Protein AF-A0A8X6XSR5-F1 (afdb_monomer)

pLDDT: mean 73.09, std 20.02, range [30.7, 96.06]

Structure (mmCIF, N/CA/C/O backbone):
data_AF-A0A8X6XSR5-F1
#
_entry.id   AF-A0A8X6XSR5-F1
#
loop_
_atom_site.group_PDB
_atom_site.id
_atom_site.type_symbol
_atom_site.label_atom_id
_atom_site.label_alt_id
_atom_site.label_comp_id
_atom_site.label_asym_id
_atom_site.label_entity_id
_atom_site.label_seq_id
_atom_site.pdbx_PDB_ins_code
_atom_site.Cartn_x
_atom_site.Cartn_y
_atom_site.Cartn_z
_atom_site.occupancy
_atom_site.B_iso_or_equiv
_atom_site.auth_seq_id
_atom_site.auth_comp_id
_atom_site.auth_asym_id
_atom_site.auth_atom_id
_atom_site.pdbx_PDB_model_num
ATOM 1 N N . MET A 1 1 ? 6.286 13.153 -4.318 1.00 68.38 1 MET A N 1
ATOM 2 C CA . MET A 1 1 ? 6.063 12.297 -3.124 1.00 68.38 1 MET A CA 1
ATOM 3 C C . MET A 1 1 ? 4.728 11.541 -3.122 1.00 68.38 1 MET A C 1
ATOM 5 O O . MET A 1 1 ? 4.782 10.321 -3.131 1.00 68.38 1 MET A O 1
ATOM 9 N N . ARG A 1 2 ? 3.544 12.186 -3.173 1.00 76.94 2 ARG A N 1
ATOM 10 C CA . ARG A 1 2 ? 2.237 11.472 -3.105 1.00 76.94 2 ARG A CA 1
ATOM 11 C C . ARG A 1 2 ? 2.068 10.341 -4.133 1.00 76.94 2 ARG A C 1
ATOM 13 O O . ARG A 1 2 ? 1.637 9.256 -3.768 1.00 76.94 2 ARG A O 1
ATOM 20 N N . LYS A 1 3 ? 2.474 10.571 -5.388 1.00 83.38 3 LYS A N 1
ATOM 21 C CA . LYS A 1 3 ? 2.459 9.544 -6.446 1.00 83.38 3 LYS A CA 1
ATOM 22 C C . LYS A 1 3 ? 3.333 8.334 -6.095 1.00 83.38 3 LYS A C 1
ATOM 24 O O . LYS A 1 3 ? 2.860 7.216 -6.194 1.00 83.38 3 LYS A O 1
ATOM 29 N N . MET A 1 4 ? 4.563 8.555 -5.623 1.00 83.69 4 MET A N 1
ATOM 30 C CA . MET A 1 4 ? 5.476 7.471 -5.224 1.00 83.69 4 MET A CA 1
ATOM 31 C C . MET A 1 4 ? 4.941 6.658 -4.047 1.00 83.69 4 MET A C 1
ATOM 33 O O . MET A 1 4 ? 5.046 5.434 -4.058 1.00 83.69 4 MET A O 1
ATOM 37 N N . ALA A 1 5 ? 4.347 7.326 -3.055 1.00 83.69 5 ALA A N 1
ATOM 38 C CA . ALA A 1 5 ? 3.707 6.651 -1.931 1.00 83.69 5 ALA A CA 1
ATOM 39 C C . ALA A 1 5 ? 2.542 5.771 -2.409 1.00 83.69 5 ALA A C 1
ATOM 41 O O . ALA A 1 5 ? 2.477 4.597 -2.059 1.00 83.69 5 ALA A O 1
ATOM 42 N N . PHE A 1 6 ? 1.678 6.302 -3.282 1.00 87.06 6 PHE A N 1
ATOM 43 C CA . PHE A 1 6 ? 0.597 5.527 -3.892 1.00 87.06 6 PHE A CA 1
ATOM 44 C C . PHE A 1 6 ? 1.126 4.318 -4.675 1.00 87.06 6 PHE A C 1
ATOM 46 O O . PHE A 1 6 ? 0.686 3.199 -4.428 1.00 87.06 6 PHE A O 1
ATOM 53 N N . SER A 1 7 ? 2.095 4.527 -5.573 1.00 90.56 7 SER A N 1
ATOM 54 C CA . SER A 1 7 ? 2.694 3.462 -6.386 1.00 90.56 7 SER A CA 1
ATOM 55 C C . SER A 1 7 ? 3.320 2.365 -5.520 1.00 90.56 7 SER A C 1
ATOM 57 O O . SER A 1 7 ? 3.088 1.187 -5.766 1.00 90.56 7 SER A O 1
ATOM 59 N N . THR A 1 8 ? 4.048 2.743 -4.464 1.00 90.06 8 THR A N 1
ATOM 60 C CA . THR A 1 8 ? 4.675 1.800 -3.523 1.00 90.06 8 THR A CA 1
ATOM 61 C C . THR A 1 8 ? 3.632 0.998 -2.746 1.00 90.06 8 THR A C 1
ATOM 63 O O . THR A 1 8 ? 3.770 -0.216 -2.609 1.00 90.06 8 THR A O 1
ATOM 66 N N . ASN A 1 9 ? 2.570 1.654 -2.270 1.00 90.75 9 ASN A N 1
ATOM 67 C CA . ASN A 1 9 ? 1.487 0.989 -1.547 1.00 90.75 9 ASN A CA 1
ATOM 68 C C . ASN A 1 9 ? 0.728 0.019 -2.454 1.00 90.75 9 ASN A C 1
ATOM 70 O O . ASN A 1 9 ? 0.439 -1.103 -2.049 1.00 90.75 9 ASN A O 1
ATOM 74 N N . GLN A 1 10 ? 0.427 0.433 -3.687 1.00 92.62 10 GLN A N 1
ATOM 75 C CA . GLN A 1 10 ? -0.303 -0.407 -4.627 1.00 92.62 10 GLN A CA 1
ATOM 76 C C . GLN A 1 10 ? 0.535 -1.615 -5.063 1.00 92.62 10 GLN A C 1
ATOM 78 O O . GLN A 1 10 ? 0.038 -2.736 -5.015 1.00 92.62 10 GLN A O 1
ATOM 83 N N . PHE A 1 11 ? 1.819 -1.406 -5.375 1.00 94.50 11 PHE A N 1
ATOM 84 C CA . PHE A 1 11 ? 2.769 -2.493 -5.620 1.00 94.50 11 PHE A CA 1
ATOM 85 C C . PHE A 1 11 ? 2.835 -3.467 -4.437 1.00 94.50 11 PHE A C 1
ATOM 87 O O . PHE A 1 11 ? 2.780 -4.676 -4.637 1.00 94.50 11 PHE A O 1
ATOM 94 N N . GLY A 1 12 ? 2.910 -2.957 -3.204 1.00 92.44 12 GLY A N 1
ATOM 95 C CA . GLY A 1 12 ? 2.942 -3.790 -2.004 1.00 92.44 12 GLY A CA 1
ATOM 96 C C . GLY A 1 12 ? 1.704 -4.669 -1.845 1.00 92.44 12 GLY A C 1
ATOM 97 O O . GLY A 1 12 ? 1.829 -5.854 -1.560 1.00 92.44 12 GLY A O 1
ATOM 98 N N . ILE A 1 13 ? 0.517 -4.113 -2.079 1.00 91.19 13 ILE A N 1
ATOM 99 C CA . ILE A 1 13 ? -0.744 -4.864 -2.015 1.00 91.19 13 ILE A CA 1
ATOM 100 C C . ILE A 1 13 ? -0.796 -5.953 -3.090 1.00 91.19 13 ILE A C 1
ATOM 102 O O . ILE A 1 13 ? -1.205 -7.078 -2.808 1.00 91.19 13 ILE A O 1
ATOM 106 N N . ASP A 1 14 ? -0.376 -5.643 -4.314 1.00 94.00 14 ASP A N 1
ATOM 107 C CA . ASP A 1 14 ? -0.387 -6.628 -5.396 1.00 94.00 14 ASP A CA 1
ATOM 108 C C . ASP A 1 14 ? 0.669 -7.717 -5.180 1.00 94.00 14 ASP A C 1
ATOM 110 O O . ASP A 1 14 ? 0.396 -8.888 -5.439 1.00 94.00 14 ASP A O 1
ATOM 114 N N . LEU A 1 15 ? 1.831 -7.364 -4.620 1.00 92.62 15 LEU A N 1
ATOM 115 C CA . LEU A 1 15 ? 2.842 -8.328 -4.195 1.00 92.62 15 LEU A CA 1
ATOM 116 C C . LEU A 1 15 ? 2.296 -9.251 -3.103 1.00 92.62 15 LEU A C 1
ATOM 118 O O . LEU A 1 15 ? 2.438 -10.462 -3.223 1.00 92.62 15 LEU A O 1
ATOM 122 N N . TYR A 1 16 ? 1.630 -8.704 -2.082 1.00 89.56 16 TYR A N 1
ATOM 123 C CA . TYR A 1 16 ? 1.004 -9.504 -1.028 1.00 89.56 16 TYR A CA 1
ATOM 124 C C . TYR A 1 16 ? 0.041 -10.550 -1.602 1.00 89.56 16 TYR A C 1
ATOM 126 O O . TYR A 1 16 ? 0.122 -11.725 -1.260 1.00 89.56 16 TYR A O 1
ATOM 134 N N . ARG A 1 17 ? -0.817 -10.145 -2.544 1.00 89.88 17 ARG A N 1
ATOM 135 C CA . ARG A 1 17 ? -1.735 -11.068 -3.228 1.00 89.88 17 ARG A CA 1
ATOM 136 C C . ARG A 1 17 ? -1.006 -12.114 -4.056 1.00 89.88 17 ARG A C 1
ATOM 138 O O . ARG A 1 17 ? -1.415 -13.268 -4.071 1.00 89.88 17 ARG A O 1
ATOM 145 N N . ALA A 1 18 ? 0.058 -11.714 -4.749 1.00 91.75 18 ALA A N 1
ATOM 146 C CA . ALA A 1 18 ? 0.843 -12.616 -5.582 1.00 91.75 18 ALA A CA 1
ATOM 147 C C . ALA A 1 18 ? 1.586 -13.681 -4.761 1.00 91.75 18 ALA A C 1
ATOM 149 O O . ALA A 1 18 ? 1.830 -14.768 -5.279 1.00 91.75 18 ALA A O 1
ATOM 150 N N . LEU A 1 19 ? 1.917 -13.396 -3.495 1.00 87.19 19 LEU A N 1
ATOM 151 C CA . LEU A 1 19 ? 2.491 -14.393 -2.589 1.00 87.19 19 LEU A CA 1
ATOM 152 C C . LEU A 1 19 ? 1.503 -15.529 -2.281 1.00 87.19 19 LEU A C 1
ATOM 154 O O . LEU A 1 19 ? 1.949 -16.650 -2.057 1.00 87.19 19 LEU A O 1
ATOM 158 N N . ASN A 1 20 ? 0.189 -15.260 -2.315 1.00 82.00 20 ASN A N 1
ATOM 159 C CA . ASN A 1 20 ? -0.881 -16.245 -2.114 1.00 82.00 20 ASN A CA 1
ATOM 160 C C . ASN A 1 20 ? -0.684 -17.113 -0.852 1.00 82.00 20 ASN A C 1
ATOM 162 O O . ASN A 1 20 ? -0.855 -18.332 -0.880 1.00 82.00 20 ASN A O 1
ATOM 166 N N . ILE A 1 21 ? -0.269 -16.477 0.246 1.00 75.62 21 ILE A N 1
ATOM 167 C CA . ILE A 1 21 ? -0.028 -17.125 1.539 1.00 75.62 21 ILE A CA 1
ATOM 168 C C . ILE A 1 21 ? -1.323 -17.038 2.350 1.00 75.62 21 ILE A C 1
ATOM 170 O O . ILE A 1 21 ? -1.777 -15.936 2.638 1.00 75.62 21 ILE A O 1
ATOM 174 N N . THR A 1 22 ? -1.919 -18.180 2.702 1.00 67.69 22 THR A N 1
ATOM 175 C CA . THR A 1 22 ? -3.244 -18.238 3.352 1.00 67.69 22 THR A CA 1
ATOM 176 C C . THR A 1 22 ? -3.195 -18.494 4.856 1.00 67.69 22 THR A C 1
ATOM 178 O O . THR A 1 22 ? -4.106 -18.080 5.565 1.00 67.69 22 THR A O 1
ATOM 181 N N . ASP A 1 23 ? -2.140 -19.143 5.357 1.00 69.31 23 ASP A N 1
ATOM 182 C CA . ASP A 1 23 ? -2.131 -19.697 6.723 1.00 69.31 23 ASP A CA 1
ATOM 183 C C . ASP A 1 23 ? -0.921 -19.292 7.576 1.00 69.31 23 ASP A C 1
ATOM 185 O O . ASP A 1 23 ? -0.838 -19.672 8.746 1.00 69.31 23 ASP A O 1
ATOM 189 N N . ASP A 1 24 ? -0.024 -18.468 7.030 1.00 75.56 24 ASP A N 1
ATOM 190 C CA . ASP A 1 24 ? 1.189 -18.007 7.705 1.00 75.56 24 ASP A CA 1
ATOM 191 C C . ASP A 1 24 ? 1.244 -16.485 7.847 1.00 75.56 24 ASP A C 1
ATOM 193 O O . ASP A 1 24 ? 0.648 -15.724 7.084 1.00 75.56 24 ASP A O 1
ATOM 197 N N . ASN A 1 25 ? 2.005 -16.030 8.843 1.00 77.00 25 ASN A N 1
ATOM 198 C CA . ASN A 1 25 ? 2.268 -14.609 9.023 1.00 77.00 25 ASN A CA 1
ATOM 199 C C . ASN A 1 25 ? 3.195 -14.110 7.910 1.00 77.00 25 ASN A C 1
ATOM 201 O O . ASN A 1 25 ? 4.264 -14.676 7.678 1.00 77.00 25 ASN A O 1
ATOM 205 N N . VAL A 1 26 ? 2.823 -12.998 7.279 1.00 80.25 26 VAL A N 1
ATOM 206 C CA . VAL A 1 26 ? 3.604 -12.380 6.205 1.00 80.25 26 VAL A CA 1
ATOM 207 C C . VAL A 1 26 ? 4.029 -10.979 6.617 1.00 80.25 26 VAL A C 1
ATOM 209 O O . VAL A 1 26 ? 3.209 -10.158 7.019 1.00 80.25 26 VAL A O 1
ATOM 212 N N . ALA A 1 27 ? 5.319 -10.686 6.470 1.00 82.25 27 ALA A N 1
ATOM 213 C CA . ALA A 1 27 ? 5.871 -9.352 6.650 1.00 82.25 27 ALA A CA 1
ATOM 214 C C . ALA A 1 27 ? 6.898 -9.069 5.551 1.00 82.25 27 ALA A C 1
ATOM 216 O O . ALA A 1 27 ? 7.780 -9.880 5.281 1.00 82.25 27 ALA A O 1
ATOM 217 N N . PHE A 1 28 ? 6.787 -7.910 4.911 1.00 82.81 28 PHE A N 1
ATOM 218 C CA . PHE A 1 28 ? 7.738 -7.447 3.905 1.00 82.81 28 PHE A CA 1
ATOM 219 C C . PHE A 1 28 ? 7.710 -5.920 3.824 1.00 82.81 28 PHE A C 1
ATOM 221 O O . PHE A 1 28 ? 6.792 -5.270 4.321 1.00 82.81 28 PHE A O 1
ATOM 228 N N . CYS A 1 29 ? 8.724 -5.340 3.182 1.00 85.06 29 CYS A N 1
ATOM 229 C CA . CYS A 1 29 ? 8.825 -3.901 2.964 1.00 85.06 29 CYS A CA 1
ATOM 230 C C . CYS A 1 29 ? 8.658 -3.586 1.466 1.00 85.06 29 CYS A C 1
ATOM 232 O O . CYS A 1 29 ? 9.637 -3.685 0.716 1.00 85.06 29 CYS A O 1
ATOM 234 N N . PRO A 1 30 ? 7.452 -3.182 1.007 1.00 89.69 30 PRO A N 1
ATOM 235 C CA . PRO A 1 30 ? 7.206 -2.835 -0.394 1.00 89.69 30 PRO A CA 1
ATOM 236 C C . PRO A 1 30 ? 8.172 -1.778 -0.928 1.00 89.69 30 PRO A C 1
ATOM 238 O O . PRO A 1 30 ? 8.586 -1.838 -2.081 1.00 89.69 30 PRO A O 1
ATOM 241 N N . PHE A 1 31 ? 8.556 -0.822 -0.079 1.00 84.81 31 PHE A N 1
ATOM 242 C CA . PHE A 1 31 ? 9.478 0.248 -0.436 1.00 84.81 31 PHE A CA 1
ATOM 243 C C . PHE A 1 31 ? 10.881 -0.273 -0.769 1.00 84.81 31 PHE A C 1
ATOM 245 O O . PHE A 1 31 ? 11.418 0.088 -1.814 1.00 84.81 31 PHE A O 1
ATOM 252 N N . CYS A 1 32 ? 11.455 -1.142 0.072 1.00 84.56 32 CYS A N 1
ATOM 253 C CA . CYS A 1 32 ? 12.783 -1.723 -0.161 1.00 84.56 32 CYS A CA 1
ATOM 254 C C . CYS A 1 32 ? 12.802 -2.622 -1.402 1.00 84.56 32 CYS A C 1
ATOM 256 O O . CYS A 1 32 ? 13.735 -2.570 -2.200 1.00 84.56 32 CYS A O 1
ATOM 258 N N . ILE A 1 33 ? 11.758 -3.432 -1.590 1.00 90.56 33 ILE A N 1
ATOM 259 C CA . ILE A 1 33 ? 11.648 -4.286 -2.777 1.00 90.56 33 ILE A CA 1
ATOM 260 C C . ILE A 1 33 ? 11.485 -3.408 -4.024 1.00 90.56 33 ILE A C 1
ATOM 262 O O . ILE A 1 33 ? 12.228 -3.563 -4.992 1.00 90.56 33 ILE A O 1
ATOM 266 N N . GLY A 1 34 ? 10.580 -2.429 -3.984 1.00 90.94 34 GLY A N 1
ATOM 267 C CA . GLY A 1 34 ? 10.339 -1.515 -5.095 1.00 90.94 34 GLY A CA 1
ATOM 268 C C . GLY A 1 34 ? 11.572 -0.697 -5.480 1.00 90.94 34 GLY A C 1
ATOM 269 O O . GLY A 1 34 ? 11.851 -0.554 -6.667 1.00 90.94 34 GLY A O 1
ATOM 270 N N . SER A 1 35 ? 12.352 -0.211 -4.508 1.00 86.44 35 SER A N 1
ATOM 271 C CA . SER A 1 35 ? 13.590 0.529 -4.785 1.00 86.44 35 SER A CA 1
ATOM 272 C C . SER A 1 35 ? 14.659 -0.357 -5.426 1.00 86.44 35 SER A C 1
ATOM 274 O O . SER A 1 35 ? 15.309 0.072 -6.379 1.00 86.44 35 SER A O 1
ATOM 276 N N . SER A 1 36 ? 14.794 -1.613 -4.985 1.00 90.00 36 SER A N 1
ATOM 277 C CA . SER A 1 36 ? 15.706 -2.573 -5.619 1.00 90.00 36 SER A CA 1
ATOM 278 C C . SER A 1 36 ? 15.336 -2.845 -7.081 1.00 90.00 36 SER A C 1
ATOM 280 O O . SER A 1 36 ? 16.192 -2.777 -7.962 1.00 90.00 36 SER A O 1
ATOM 282 N N . LEU A 1 37 ? 14.046 -3.037 -7.372 1.00 92.75 37 LEU A N 1
ATOM 283 C CA . LEU A 1 37 ? 13.549 -3.238 -8.734 1.00 92.75 37 LEU A CA 1
ATOM 284 C C . LEU A 1 37 ? 13.654 -1.968 -9.587 1.00 92.75 37 LEU A C 1
ATOM 286 O O . LEU A 1 37 ? 13.896 -2.054 -10.788 1.00 92.75 37 LEU A O 1
ATOM 290 N N . ALA A 1 38 ? 13.525 -0.786 -8.983 1.00 89.38 38 ALA A N 1
ATOM 291 C CA . ALA A 1 38 ? 13.753 0.478 -9.671 1.00 89.38 38 ALA A CA 1
ATOM 292 C C . ALA A 1 38 ? 15.224 0.658 -10.079 1.00 89.38 38 ALA A C 1
ATOM 294 O O . ALA A 1 38 ? 15.488 1.199 -11.151 1.00 89.38 38 ALA A O 1
ATOM 295 N N . MET A 1 39 ? 16.180 0.163 -9.284 1.00 88.44 39 MET A N 1
ATOM 296 C CA . MET A 1 39 ? 17.591 0.123 -9.691 1.00 88.44 39 MET A CA 1
ATOM 297 C C . MET A 1 39 ? 17.814 -0.832 -10.868 1.00 88.44 39 MET A C 1
ATOM 299 O O . MET A 1 39 ? 18.532 -0.485 -11.800 1.00 88.44 39 MET A O 1
ATOM 303 N N . VAL A 1 40 ? 17.150 -1.994 -10.877 1.00 91.88 40 VAL A N 1
ATOM 304 C CA . VAL A 1 40 ? 17.183 -2.917 -12.028 1.00 91.88 40 VAL A CA 1
ATOM 305 C C . VAL A 1 40 ? 16.581 -2.261 -13.274 1.00 91.88 40 VAL A C 1
ATOM 307 O O . VAL A 1 40 ? 17.142 -2.381 -14.359 1.00 91.88 40 VAL A O 1
ATOM 310 N N . LEU A 1 41 ? 15.483 -1.512 -13.124 1.00 91.06 41 LEU A N 1
ATOM 311 C CA . LEU A 1 41 ? 14.840 -0.783 -14.220 1.00 91.06 41 LEU A CA 1
ATOM 312 C C . LEU A 1 41 ? 15.792 0.209 -14.911 1.00 91.06 41 LEU A C 1
ATOM 314 O O . LEU A 1 41 ? 15.675 0.389 -16.118 1.00 91.06 41 LEU A O 1
ATOM 318 N N . LEU A 1 42 ? 16.739 0.823 -14.190 1.00 86.88 42 LEU A N 1
ATOM 319 C CA . LEU A 1 42 ? 17.718 1.743 -14.790 1.00 86.88 42 LEU A CA 1
ATOM 320 C C . LEU A 1 42 ? 18.653 1.057 -15.795 1.00 86.88 42 LEU A C 1
ATOM 322 O O . LEU A 1 42 ? 19.138 1.719 -16.707 1.00 86.88 42 LEU A O 1
ATOM 326 N N . GLY A 1 43 ? 18.905 -0.243 -15.625 1.00 90.00 43 GLY A N 1
ATOM 327 C CA . GLY A 1 43 ? 19.709 -1.054 -16.543 1.00 90.00 43 GLY A CA 1
ATOM 328 C C . GLY A 1 43 ? 18.885 -1.946 -17.474 1.00 90.00 43 GLY A C 1
ATOM 329 O O . GLY A 1 43 ? 19.460 -2.720 -18.233 1.00 90.00 43 GLY A O 1
ATOM 330 N N . ALA A 1 44 ? 17.554 -1.890 -17.396 1.00 92.75 44 ALA A N 1
ATOM 331 C CA . ALA A 1 44 ? 16.669 -2.710 -18.211 1.00 92.75 44 ALA A CA 1
ATOM 332 C C . ALA A 1 44 ? 16.262 -1.978 -19.495 1.00 92.75 44 ALA A C 1
ATOM 334 O O . ALA A 1 44 ? 16.056 -0.766 -19.502 1.00 92.75 44 ALA A O 1
ATOM 335 N N . GLU A 1 45 ? 16.031 -2.738 -20.565 1.00 92.38 45 GLU A N 1
ATOM 336 C CA . GLU A 1 45 ? 15.542 -2.219 -21.845 1.00 92.38 45 GLU A CA 1
ATOM 337 C C . GLU A 1 45 ? 14.351 -3.036 -22.367 1.00 92.38 45 GLU A C 1
ATOM 339 O O . GLU A 1 45 ? 14.027 -4.115 -21.855 1.00 92.38 45 GLU A O 1
ATOM 344 N N . GLY A 1 46 ? 13.666 -2.496 -23.380 1.00 94.19 46 GLY A N 1
ATOM 345 C CA . GLY A 1 46 ? 12.568 -3.163 -24.081 1.00 94.19 46 GLY A CA 1
ATOM 346 C C . GLY A 1 46 ? 11.467 -3.686 -23.152 1.00 94.19 46 GLY A C 1
ATOM 347 O O . GLY A 1 46 ? 11.005 -2.991 -22.243 1.00 94.19 46 GLY A O 1
ATOM 348 N N . ASN A 1 47 ? 11.057 -4.938 -23.374 1.00 96.06 47 ASN A N 1
ATOM 349 C CA . ASN A 1 47 ? 9.964 -5.581 -22.638 1.00 96.06 47 ASN A CA 1
ATOM 350 C C . ASN A 1 47 ? 10.231 -5.676 -21.129 1.00 96.06 47 ASN A C 1
ATOM 352 O O . ASN A 1 47 ? 9.304 -5.524 -20.336 1.00 96.06 47 ASN A O 1
ATOM 356 N N . THR A 1 48 ? 11.487 -5.880 -20.721 1.00 95.31 48 THR A N 1
ATOM 357 C CA . THR A 1 48 ? 11.862 -5.972 -19.303 1.00 95.31 48 THR A CA 1
ATOM 358 C C . THR A 1 48 ? 11.635 -4.639 -18.597 1.00 95.31 48 THR A C 1
ATOM 360 O O . THR A 1 48 ? 11.010 -4.596 -17.536 1.00 95.31 48 THR A O 1
ATOM 363 N N . ALA A 1 49 ? 12.071 -3.534 -19.211 1.00 93.38 49 ALA A N 1
ATOM 364 C CA . ALA A 1 49 ? 11.838 -2.197 -18.670 1.00 93.38 49 ALA A CA 1
ATOM 365 C C . ALA A 1 49 ? 10.340 -1.872 -18.579 1.00 93.38 49 ALA A C 1
ATOM 367 O O . ALA A 1 49 ? 9.880 -1.311 -17.582 1.00 93.38 49 ALA A O 1
ATOM 368 N N . MET A 1 50 ? 9.563 -2.255 -19.598 1.00 92.81 50 MET A N 1
ATOM 369 C CA . MET A 1 50 ? 8.111 -2.059 -19.614 1.00 92.81 50 MET A CA 1
ATOM 370 C C . MET A 1 50 ? 7.414 -2.838 -18.493 1.00 92.81 50 MET A C 1
ATOM 372 O O . MET A 1 50 ? 6.609 -2.255 -17.763 1.00 92.81 50 MET A O 1
ATOM 376 N N . ALA A 1 51 ? 7.760 -4.116 -18.309 1.00 94.62 51 ALA A N 1
ATOM 377 C CA . ALA A 1 51 ? 7.186 -4.968 -17.270 1.00 94.62 51 ALA A CA 1
ATOM 378 C C . ALA A 1 51 ? 7.491 -4.441 -15.859 1.00 94.62 51 ALA A C 1
ATOM 380 O O . ALA A 1 51 ? 6.579 -4.304 -15.044 1.00 94.62 51 ALA A O 1
ATOM 381 N N . LEU A 1 52 ? 8.746 -4.064 -15.585 1.00 94.69 52 LEU A N 1
ATOM 382 C CA . LEU A 1 52 ? 9.142 -3.486 -14.295 1.00 94.69 52 LEU A CA 1
ATOM 383 C C . LEU A 1 52 ? 8.414 -2.168 -14.018 1.00 94.69 52 LEU A C 1
ATOM 385 O O . LEU A 1 52 ? 7.879 -1.953 -12.932 1.00 94.69 52 LEU A O 1
ATOM 389 N N . ARG A 1 53 ? 8.338 -1.289 -15.019 1.00 93.19 53 ARG A N 1
ATOM 390 C CA . ARG A 1 53 ? 7.641 -0.005 -14.904 1.00 93.19 53 ARG A CA 1
ATOM 391 C C . ARG A 1 53 ? 6.142 -0.181 -14.644 1.00 93.19 53 ARG A C 1
ATOM 393 O O . ARG A 1 53 ? 5.558 0.641 -13.935 1.00 93.19 53 ARG A O 1
ATOM 400 N N . GLN A 1 54 ? 5.532 -1.221 -15.212 1.00 93.81 54 GLN A N 1
ATOM 401 C CA . GLN A 1 54 ? 4.148 -1.611 -14.953 1.00 93.81 54 GLN A CA 1
ATOM 402 C C . GLN A 1 54 ? 3.941 -2.161 -13.553 1.00 93.81 54 GLN A C 1
ATOM 404 O O . GLN A 1 54 ? 3.095 -1.634 -12.838 1.00 93.81 54 GLN A O 1
ATOM 409 N N . ALA A 1 55 ? 4.736 -3.144 -13.141 1.00 94.94 55 ALA A N 1
ATOM 410 C CA . ALA A 1 55 ? 4.620 -3.735 -11.814 1.00 94.94 55 ALA A CA 1
ATOM 411 C C . ALA A 1 55 ? 4.782 -2.689 -10.695 1.00 94.94 55 ALA A C 1
ATOM 413 O O . ALA A 1 55 ? 4.060 -2.718 -9.704 1.00 94.94 55 ALA A O 1
ATOM 414 N N . LEU A 1 56 ? 5.688 -1.724 -10.874 1.00 94.25 56 LEU A N 1
ATOM 415 C CA . LEU A 1 56 ? 5.975 -0.685 -9.881 1.00 94.25 56 LEU A CA 1
ATOM 416 C C . LEU A 1 56 ? 5.037 0.532 -9.946 1.00 94.25 56 LEU A C 1
ATOM 418 O O . LEU A 1 56 ? 5.262 1.505 -9.227 1.00 94.25 56 LEU A O 1
ATOM 422 N N . TYR A 1 57 ? 4.014 0.534 -10.811 1.00 94.19 57 TYR A N 1
ATOM 423 C CA . TYR A 1 57 ? 3.103 1.675 -10.991 1.00 94.19 57 TYR A CA 1
ATOM 424 C C . TYR A 1 57 ? 3.830 3.003 -11.285 1.00 94.19 57 TYR A C 1
ATOM 426 O O . TYR A 1 57 ? 3.415 4.078 -10.844 1.00 94.19 57 TYR A O 1
ATOM 434 N N . LEU A 1 58 ? 4.926 2.958 -12.049 1.00 91.50 58 LEU A N 1
ATOM 435 C CA . LEU A 1 58 ? 5.751 4.133 -12.363 1.00 91.50 58 LEU A CA 1
ATOM 436 C C . LEU A 1 58 ? 5.326 4.819 -13.670 1.00 91.50 58 LEU A C 1
ATOM 438 O O . LEU A 1 58 ? 6.104 5.537 -14.297 1.00 91.50 58 LEU A O 1
ATOM 442 N N . TRP A 1 59 ? 4.100 4.589 -14.138 1.00 84.75 59 TRP A N 1
ATOM 443 C CA . TRP A 1 59 ? 3.604 5.136 -15.402 1.00 84.75 59 TRP A CA 1
ATOM 444 C C . TRP A 1 59 ? 3.531 6.666 -15.350 1.00 84.75 59 TRP A C 1
ATOM 446 O O . TRP A 1 59 ? 3.128 7.257 -14.345 1.00 84.75 59 TRP A O 1
ATOM 456 N N . GLY A 1 60 ? 3.966 7.332 -16.422 1.00 82.88 60 GLY A N 1
ATOM 457 C CA . GLY A 1 60 ? 4.010 8.797 -16.491 1.00 82.88 60 GLY A CA 1
ATOM 458 C C . GLY A 1 60 ? 5.055 9.459 -15.581 1.00 82.88 60 GLY A C 1
ATOM 459 O O . GLY A 1 60 ? 4.845 10.588 -15.159 1.00 82.88 60 GLY A O 1
ATOM 460 N N . LEU A 1 61 ? 6.117 8.746 -15.193 1.00 84.69 61 LEU A N 1
ATOM 461 C CA . LEU A 1 61 ? 7.372 9.337 -14.697 1.00 84.69 61 LEU A CA 1
ATOM 462 C C . LEU A 1 61 ? 8.441 9.183 -15.775 1.00 84.69 61 LEU A C 1
ATOM 464 O O . LEU A 1 61 ? 8.574 8.090 -16.328 1.00 84.69 61 LEU A O 1
ATOM 468 N N . HIS A 1 62 ? 9.230 10.203 -16.082 1.00 83.31 62 HIS A N 1
ATOM 469 C CA . HIS A 1 62 ? 10.340 10.023 -17.015 1.00 83.31 62 HIS A CA 1
ATOM 470 C C . HIS A 1 62 ? 11.379 9.049 -16.412 1.00 83.31 62 HIS A C 1
ATOM 472 O O . HIS A 1 62 ? 11.555 9.043 -15.194 1.00 83.31 62 HIS A O 1
ATOM 478 N N . PRO A 1 63 ? 12.074 8.187 -17.186 1.00 77.56 63 PRO A N 1
ATOM 479 C CA . PRO A 1 63 ? 13.087 7.273 -16.631 1.00 77.56 63 PRO A CA 1
ATOM 480 C C . PRO A 1 63 ? 14.146 7.980 -15.768 1.00 77.56 63 PRO A C 1
ATOM 482 O O . PRO A 1 63 ? 14.554 7.472 -14.726 1.00 77.56 63 PRO A O 1
ATOM 485 N N . GLN A 1 64 ? 14.519 9.200 -16.159 1.00 77.94 64 GLN A N 1
ATOM 486 C CA . GLN A 1 64 ? 15.455 10.049 -15.416 1.00 77.94 64 GLN A CA 1
ATOM 487 C C . GLN A 1 64 ? 14.848 10.650 -14.134 1.00 77.94 64 GLN A C 1
ATOM 489 O O . GLN A 1 64 ? 15.571 11.135 -13.282 1.00 77.94 64 GLN A O 1
ATOM 494 N N . GLU A 1 65 ? 13.531 10.623 -13.961 1.00 84.94 65 GLU A N 1
ATOM 495 C CA . GLU A 1 65 ? 12.873 11.124 -12.749 1.00 84.94 65 GLU A CA 1
ATOM 496 C C . GLU A 1 65 ? 12.649 10.018 -11.720 1.00 84.94 65 GLU A C 1
ATOM 498 O O . GLU A 1 65 ? 12.498 10.308 -10.538 1.00 84.94 65 GLU A O 1
ATOM 503 N N . VAL A 1 66 ? 12.629 8.747 -12.141 1.00 84.31 66 VAL A N 1
ATOM 504 C CA . VAL A 1 66 ? 12.353 7.614 -11.242 1.00 84.31 66 VAL A CA 1
ATOM 505 C C . VAL A 1 66 ? 13.371 7.563 -10.104 1.00 84.31 66 VAL A C 1
ATOM 507 O O . VAL A 1 66 ? 12.987 7.478 -8.940 1.00 84.31 66 VAL A O 1
ATOM 510 N N . HIS A 1 67 ? 14.662 7.651 -10.423 1.00 79.94 67 HIS A N 1
ATOM 511 C CA . HIS A 1 67 ? 15.717 7.582 -9.413 1.00 79.94 67 HIS A CA 1
ATOM 512 C C . HIS A 1 67 ? 15.721 8.810 -8.493 1.00 79.94 67 HIS A C 1
ATOM 514 O O . HIS A 1 67 ? 15.905 8.651 -7.289 1.00 79.94 67 HIS A O 1
ATOM 520 N N . LEU A 1 68 ? 15.439 10.007 -9.024 1.00 85.88 68 LEU A N 1
ATOM 521 C CA . LEU A 1 68 ? 15.271 11.225 -8.223 1.00 85.88 68 LEU A CA 1
ATOM 522 C C . LEU A 1 68 ? 14.083 11.095 -7.264 1.00 85.88 68 LEU A C 1
ATOM 524 O O . LEU A 1 68 ? 14.200 11.390 -6.082 1.00 85.88 68 LEU A O 1
ATOM 528 N N . ALA A 1 69 ? 12.959 10.557 -7.738 1.00 85.00 69 ALA A N 1
ATOM 529 C CA . ALA A 1 69 ? 11.771 10.365 -6.919 1.00 85.00 69 ALA A CA 1
ATOM 530 C C . ALA A 1 69 ? 11.992 9.350 -5.780 1.00 85.00 69 ALA A C 1
ATOM 532 O O . ALA A 1 69 ? 11.459 9.536 -4.683 1.00 85.00 69 ALA A O 1
ATOM 533 N N . TYR A 1 70 ? 12.775 8.290 -6.020 1.00 81.81 70 TYR A N 1
ATOM 534 C CA . TYR A 1 70 ? 13.213 7.377 -4.959 1.00 81.81 70 TYR A CA 1
ATOM 535 C C . TYR A 1 70 ? 14.211 8.040 -4.011 1.00 81.81 70 TYR A C 1
ATOM 537 O O . TYR A 1 70 ? 14.082 7.858 -2.804 1.00 81.81 70 TYR A O 1
ATOM 545 N N . HIS A 1 71 ? 15.161 8.826 -4.522 1.00 82.44 71 HIS A N 1
ATOM 546 C CA . HIS A 1 71 ? 16.106 9.575 -3.696 1.00 82.44 71 HIS A CA 1
ATOM 547 C C . HIS A 1 71 ? 15.382 10.524 -2.734 1.00 82.44 71 HIS A C 1
ATOM 549 O O . HIS A 1 71 ? 15.615 10.454 -1.530 1.00 82.44 71 HIS A O 1
ATOM 555 N N . ASP A 1 72 ? 14.439 11.323 -3.237 1.00 83.62 72 ASP A N 1
ATOM 556 C CA . ASP A 1 72 ? 13.626 12.233 -2.426 1.00 83.62 72 ASP A CA 1
AT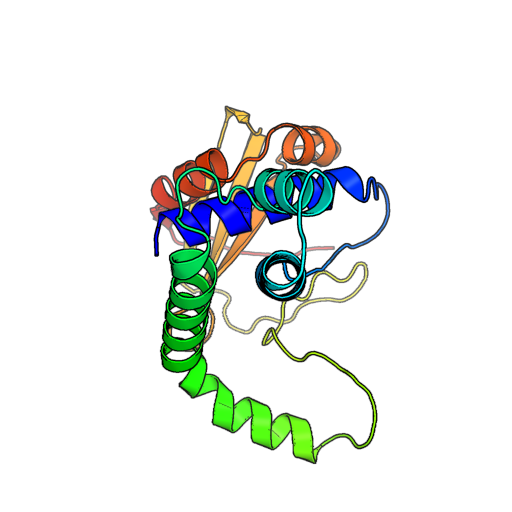OM 557 C C . ASP A 1 72 ? 12.846 11.482 -1.342 1.00 83.62 72 ASP A C 1
ATOM 559 O O . ASP A 1 72 ? 12.761 11.933 -0.200 1.00 83.62 72 ASP A O 1
ATOM 563 N N . LEU A 1 73 ? 12.284 10.316 -1.681 1.00 78.62 73 LEU A N 1
ATOM 564 C CA . LEU A 1 73 ? 11.547 9.491 -0.727 1.00 78.62 73 LEU A CA 1
ATOM 565 C C . LEU A 1 73 ? 12.472 8.892 0.344 1.00 78.62 73 LEU A C 1
ATOM 567 O O . LEU A 1 73 ? 12.125 8.936 1.521 1.00 78.62 73 LEU A O 1
ATOM 571 N N . ILE A 1 74 ? 13.650 8.384 -0.035 1.00 76.94 74 ILE A N 1
ATOM 572 C CA . ILE A 1 74 ? 14.669 7.882 0.903 1.00 76.94 74 ILE A CA 1
ATOM 573 C C . ILE A 1 74 ? 15.124 9.005 1.834 1.00 76.94 74 ILE A C 1
ATOM 575 O O . ILE A 1 74 ? 15.162 8.803 3.043 1.00 76.94 74 ILE A O 1
ATOM 579 N N . ALA A 1 75 ? 15.442 10.182 1.295 1.00 77.75 75 ALA A N 1
ATOM 580 C CA . ALA A 1 75 ? 15.887 11.325 2.082 1.00 77.75 75 ALA A CA 1
ATOM 581 C C . ALA A 1 75 ? 14.796 11.786 3.056 1.00 77.75 75 ALA A C 1
ATOM 583 O O . ALA A 1 75 ? 15.068 12.007 4.235 1.00 77.75 75 ALA A O 1
ATOM 584 N N . HIS A 1 76 ? 13.547 11.868 2.592 1.00 74.62 76 HIS A N 1
ATOM 585 C CA . HIS A 1 76 ? 12.417 12.241 3.435 1.00 74.62 76 HIS A CA 1
ATOM 586 C C . HIS A 1 76 ? 12.165 11.222 4.551 1.00 74.62 76 HIS A C 1
ATOM 588 O O . HIS A 1 76 ? 11.922 11.612 5.691 1.00 74.62 76 HIS A O 1
ATOM 594 N N . LEU A 1 77 ? 12.244 9.922 4.255 1.00 71.25 77 LEU A N 1
ATOM 595 C CA . LEU A 1 77 ? 12.137 8.882 5.276 1.00 71.25 77 LEU A CA 1
ATOM 596 C C . LEU A 1 77 ? 13.322 8.946 6.242 1.00 71.25 77 LEU A C 1
ATOM 598 O O . LEU A 1 77 ? 13.100 8.990 7.441 1.00 71.25 77 LEU A O 1
ATOM 602 N N . GLY A 1 78 ? 14.557 9.037 5.750 1.00 67.00 78 GLY A N 1
ATOM 603 C CA . GLY A 1 78 ? 15.763 9.122 6.575 1.00 67.00 78 GLY A CA 1
ATOM 604 C C . GLY A 1 78 ? 15.718 10.287 7.562 1.00 67.00 78 GLY A C 1
ATOM 605 O O . GLY A 1 78 ? 15.880 10.077 8.757 1.00 67.00 78 GLY A O 1
ATOM 606 N N . LEU A 1 79 ? 15.390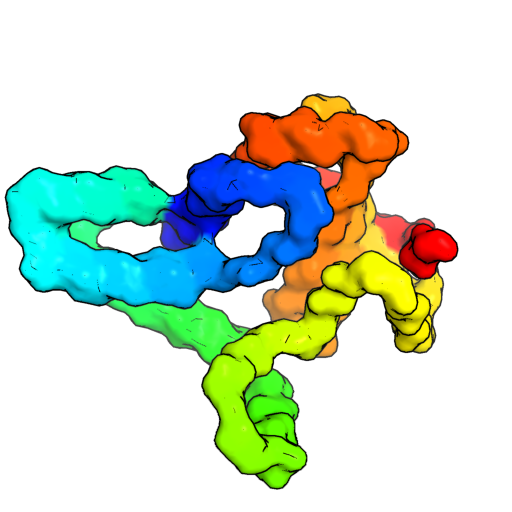 11.498 7.100 1.00 62.81 79 LEU A N 1
ATOM 607 C CA . LEU A 1 79 ? 15.274 12.676 7.968 1.00 62.81 79 LEU A CA 1
ATOM 608 C C . LEU A 1 79 ? 14.214 12.501 9.062 1.00 62.81 79 LEU A C 1
ATOM 610 O O . LEU A 1 79 ? 14.451 12.883 10.203 1.00 62.81 79 LEU A O 1
ATOM 614 N N . ASN A 1 80 ? 13.074 11.888 8.744 1.00 62.06 80 ASN A N 1
ATOM 615 C CA . ASN A 1 80 ? 11.990 11.680 9.708 1.00 62.06 80 ASN A CA 1
ATOM 616 C C . ASN A 1 80 ? 12.172 10.422 10.575 1.00 62.06 80 ASN A C 1
ATOM 618 O O . ASN A 1 80 ? 11.508 10.271 11.597 1.00 62.06 80 ASN A O 1
ATOM 622 N N . LEU A 1 81 ? 13.072 9.522 10.188 1.00 61.22 81 LEU A N 1
ATOM 623 C CA . LEU A 1 81 ? 13.433 8.329 10.945 1.00 61.22 81 LEU A CA 1
ATOM 624 C C . LEU A 1 81 ? 14.705 8.536 11.779 1.00 61.22 81 LEU A C 1
ATOM 626 O O . LEU A 1 81 ? 14.965 7.715 12.643 1.00 61.22 81 LEU A O 1
ATOM 630 N N . THR A 1 82 ? 15.458 9.631 11.608 1.00 51.59 82 THR A N 1
ATOM 631 C CA . THR A 1 82 ? 16.713 9.911 12.344 1.00 51.59 82 THR A CA 1
ATOM 632 C C . THR A 1 82 ? 16.655 9.860 13.881 1.00 51.59 82 THR A C 1
ATOM 634 O O . THR A 1 82 ? 17.676 9.509 14.470 1.00 51.59 82 THR A O 1
ATOM 637 N N . PRO A 1 83 ? 15.526 10.081 14.595 1.00 51.03 83 PRO A N 1
ATOM 638 C CA . PRO A 1 83 ? 15.473 9.769 16.029 1.00 51.03 83 PRO A CA 1
ATOM 639 C C . PRO A 1 83 ? 15.701 8.276 16.341 1.00 51.03 83 PRO A C 1
ATOM 641 O O . PRO A 1 83 ? 15.983 7.924 17.484 1.00 51.03 83 PRO A O 1
ATOM 644 N N . LEU A 1 84 ? 15.574 7.396 15.342 1.00 48.09 84 LEU A N 1
ATOM 645 C CA . LEU A 1 84 ? 15.856 5.967 15.436 1.00 48.09 84 LEU A CA 1
ATOM 646 C C . LEU A 1 84 ? 17.353 5.658 15.283 1.00 48.09 84 LEU A C 1
ATOM 648 O O . LEU A 1 84 ? 17.761 4.575 15.685 1.00 48.09 84 LEU A O 1
ATOM 652 N N . ASP A 1 85 ? 18.197 6.559 14.762 1.00 45.69 85 ASP A N 1
ATOM 653 C CA . ASP A 1 85 ? 19.617 6.255 14.496 1.00 45.69 85 ASP A CA 1
ATOM 654 C C . ASP A 1 85 ? 20.422 5.964 15.780 1.00 45.69 85 ASP A C 1
ATOM 656 O O . ASP A 1 85 ? 21.285 5.079 15.790 1.00 45.69 85 ASP A O 1
ATOM 660 N N . GLU A 1 86 ? 20.097 6.613 16.907 1.00 43.16 86 GLU A N 1
ATOM 661 C CA . GLU A 1 86 ? 20.662 6.246 18.220 1.00 43.16 86 GLU A CA 1
ATOM 662 C C . GLU A 1 86 ? 20.226 4.837 18.668 1.00 43.16 86 GLU A C 1
ATOM 6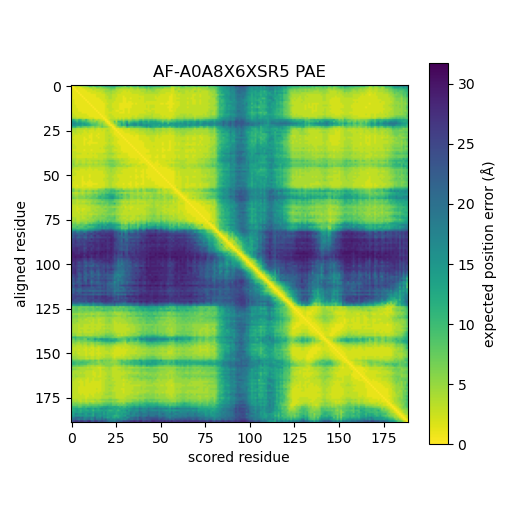64 O O . GLU A 1 86 ? 21.013 4.089 19.260 1.00 43.16 86 GLU A O 1
ATOM 669 N N . VAL A 1 87 ? 18.997 4.428 18.334 1.00 45.50 87 VAL A N 1
ATOM 670 C CA . VAL A 1 87 ? 18.471 3.079 18.608 1.00 45.50 87 VAL A CA 1
ATOM 671 C C . VAL A 1 87 ? 19.143 2.046 17.694 1.00 45.50 87 VAL A C 1
ATOM 673 O O . VAL A 1 87 ? 19.576 0.994 18.171 1.00 45.50 87 VAL A O 1
ATOM 676 N N . PHE A 1 88 ? 19.338 2.369 16.411 1.00 39.59 88 PHE A N 1
ATOM 677 C CA . PHE A 1 88 ? 20.034 1.535 15.425 1.00 39.59 88 PHE A CA 1
ATOM 678 C C . PHE A 1 88 ? 21.490 1.252 15.822 1.00 39.59 88 PHE A C 1
ATOM 680 O O . PHE A 1 88 ? 21.929 0.100 15.763 1.00 39.59 88 PHE A O 1
ATOM 687 N N . LEU A 1 89 ? 22.243 2.263 16.273 1.00 39.09 89 LEU A N 1
ATOM 688 C CA . LEU A 1 89 ? 23.638 2.094 16.707 1.00 39.09 89 LEU A CA 1
ATOM 689 C C . LEU A 1 89 ? 23.759 1.249 17.984 1.00 39.09 89 LEU A C 1
ATOM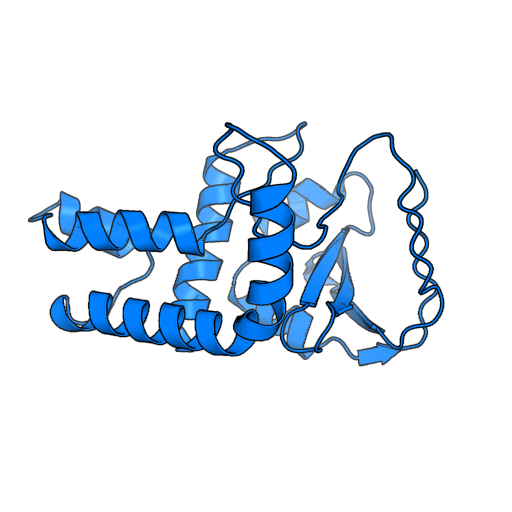 691 O O . LEU A 1 89 ? 24.712 0.479 18.131 1.00 39.09 89 LEU A O 1
ATOM 695 N N . THR A 1 90 ? 22.780 1.347 18.884 1.00 39.91 90 THR A N 1
ATOM 696 C CA . THR A 1 90 ? 22.735 0.544 20.114 1.00 39.91 90 THR A CA 1
ATOM 697 C C . THR A 1 90 ? 22.363 -0.912 19.806 1.00 39.91 90 THR A C 1
ATOM 699 O O . THR A 1 90 ? 23.010 -1.837 20.299 1.00 39.91 90 THR A O 1
ATOM 702 N N . ALA A 1 91 ? 21.400 -1.136 18.907 1.00 40.59 91 ALA A N 1
ATOM 703 C CA . ALA A 1 91 ? 20.981 -2.466 18.467 1.00 40.59 91 ALA A CA 1
ATOM 704 C C . ALA A 1 91 ? 22.065 -3.218 17.673 1.00 40.59 91 ALA A C 1
ATOM 706 O O . ALA A 1 91 ? 22.131 -4.445 17.761 1.00 40.59 91 ALA A O 1
ATOM 707 N N . LYS A 1 92 ? 22.924 -2.500 16.936 1.00 39.34 92 LYS A N 1
ATOM 708 C CA . LYS A 1 92 ? 24.044 -3.071 16.167 1.00 39.34 92 LYS A CA 1
ATOM 709 C C . LYS A 1 92 ? 25.239 -3.479 17.042 1.00 39.34 92 LYS A C 1
ATOM 711 O O . LYS A 1 92 ? 26.024 -4.326 16.639 1.00 39.34 92 LYS A O 1
ATOM 716 N N . ARG A 1 93 ? 25.382 -2.907 18.247 1.00 40.19 93 ARG A N 1
ATOM 717 C CA . ARG A 1 93 ? 26.439 -3.285 19.209 1.00 40.19 93 ARG A CA 1
ATOM 718 C C . ARG A 1 93 ? 26.094 -4.515 20.054 1.00 40.19 93 ARG A C 1
ATOM 720 O O . ARG A 1 93 ? 26.997 -5.102 20.638 1.00 40.19 93 ARG A O 1
ATOM 727 N N . ALA A 1 94 ? 24.820 -4.899 20.128 1.00 45.09 94 ALA A N 1
ATOM 728 C CA . ALA A 1 94 ? 24.353 -5.970 21.011 1.00 45.09 94 ALA A CA 1
ATOM 729 C C . ALA A 1 94 ? 24.359 -7.377 20.378 1.00 45.09 94 ALA A C 1
ATOM 731 O O . ALA A 1 94 ? 24.224 -8.362 21.104 1.00 45.09 94 ALA A O 1
ATOM 732 N N . HIS A 1 95 ? 24.511 -7.508 19.057 1.00 42.09 95 HIS A N 1
ATOM 733 C CA . HIS A 1 95 ? 24.502 -8.821 18.412 1.00 42.09 95 HIS A CA 1
ATOM 734 C C . HIS A 1 95 ? 25.426 -8.843 17.196 1.00 42.09 95 HIS A C 1
ATOM 736 O O . HIS A 1 95 ? 25.217 -8.104 16.235 1.00 42.09 95 HIS A O 1
ATOM 742 N N . GLY A 1 96 ? 26.483 -9.653 17.300 1.00 38.38 96 GLY A N 1
ATOM 743 C CA . GLY A 1 96 ? 27.319 -10.027 16.168 1.00 38.38 96 GLY A CA 1
ATOM 744 C C . GLY A 1 96 ? 26.529 -10.904 15.205 1.00 38.38 96 GLY A C 1
ATOM 745 O O . GLY A 1 96 ? 25.648 -11.625 15.655 1.00 38.38 96 GLY A O 1
ATOM 746 N N . ASP A 1 97 ? 26.863 -10.762 13.922 1.00 45.88 97 ASP A N 1
ATOM 747 C CA . ASP A 1 97 ? 26.446 -11.585 12.783 1.00 45.88 97 ASP A CA 1
ATOM 748 C C . ASP A 1 97 ? 25.015 -12.118 12.839 1.00 45.88 97 ASP A C 1
ATOM 750 O O . ASP A 1 97 ? 24.753 -13.137 13.456 1.00 45.88 97 ASP A O 1
ATOM 754 N N . ASP A 1 98 ? 24.109 -11.400 12.172 1.00 37.19 98 ASP A N 1
ATOM 755 C CA . ASP A 1 98 ? 23.102 -11.961 11.269 1.00 37.19 98 ASP A CA 1
ATOM 756 C C . ASP A 1 98 ? 22.386 -10.795 10.567 1.00 37.19 98 ASP A C 1
ATOM 758 O O . ASP A 1 98 ? 22.120 -9.751 11.169 1.00 37.19 98 ASP A O 1
ATOM 762 N N . ASN A 1 99 ? 22.099 -10.948 9.270 1.00 33.03 99 ASN A N 1
ATOM 763 C CA . ASN A 1 99 ? 21.425 -9.977 8.394 1.00 33.03 99 ASN A CA 1
ATOM 764 C C . ASN A 1 99 ? 19.965 -9.703 8.820 1.00 33.03 99 ASN A C 1
ATOM 766 O O . ASN A 1 99 ? 19.017 -9.986 8.088 1.00 33.03 99 ASN A O 1
ATOM 770 N N . VAL A 1 100 ? 19.760 -9.126 10.001 1.00 35.62 100 VAL A N 1
ATOM 771 C CA . VAL A 1 100 ? 18.444 -8.715 10.484 1.00 35.62 100 VAL A CA 1
ATOM 772 C C . VAL A 1 100 ? 18.210 -7.274 10.059 1.00 35.62 100 VAL A C 1
ATOM 774 O O . VAL A 1 100 ? 18.788 -6.332 10.607 1.00 35.62 100 VAL A O 1
ATOM 777 N N . LEU A 1 101 ? 17.320 -7.094 9.085 1.00 31.98 101 LEU A N 1
ATOM 778 C CA . LEU A 1 101 ? 16.727 -5.800 8.776 1.00 31.98 101 LEU A CA 1
ATOM 779 C C . LEU A 1 101 ? 15.861 -5.372 9.979 1.00 31.98 101 LEU A C 1
ATOM 781 O O . LEU A 1 101 ? 14.654 -5.585 9.986 1.00 31.98 101 LEU A O 1
ATOM 785 N N . LYS A 1 102 ? 16.472 -4.781 11.015 1.00 39.66 102 LYS A N 1
ATOM 786 C CA . LYS A 1 102 ? 15.768 -4.122 12.132 1.00 39.66 102 LYS A CA 1
ATOM 787 C C . LYS A 1 102 ? 15.200 -2.775 11.677 1.00 39.66 102 LYS A C 1
ATOM 789 O O . LYS A 1 102 ? 15.497 -1.738 12.250 1.00 39.66 102 LYS A O 1
ATOM 794 N N . ILE A 1 103 ? 14.401 -2.774 10.615 1.00 34.88 103 ILE A N 1
ATOM 795 C CA . ILE A 1 103 ? 13.335 -1.779 10.537 1.00 34.88 103 ILE A CA 1
ATOM 796 C C . ILE A 1 103 ? 12.238 -2.344 11.426 1.00 34.88 103 ILE A C 1
ATOM 798 O O . ILE A 1 103 ? 12.006 -3.550 11.408 1.00 34.88 103 ILE A O 1
ATOM 802 N N . ILE A 1 104 ? 11.558 -1.458 12.143 1.00 39.62 104 ILE A N 1
ATOM 803 C CA . ILE A 1 104 ? 10.431 -1.716 13.032 1.00 39.62 104 ILE A CA 1
ATOM 804 C C . ILE A 1 104 ? 10.884 -1.877 14.491 1.00 39.62 104 ILE A C 1
ATOM 806 O O . ILE A 1 104 ? 11.201 -2.968 14.961 1.00 39.62 104 ILE A O 1
ATOM 810 N N . ASP A 1 105 ? 10.803 -0.776 15.242 1.00 30.70 105 ASP A N 1
ATOM 811 C CA . ASP A 1 105 ? 10.541 -0.846 16.679 1.00 30.70 105 ASP A CA 1
ATOM 812 C C . ASP A 1 105 ? 9.143 -1.461 16.867 1.00 30.70 105 ASP A C 1
ATOM 814 O O . ASP A 1 105 ? 8.162 -0.766 17.091 1.00 30.70 105 ASP A O 1
ATOM 818 N N . ASN A 1 106 ? 9.080 -2.790 16.747 1.00 35.91 106 ASN A N 1
ATOM 819 C CA . ASN A 1 106 ? 7.988 -3.689 17.113 1.00 35.91 106 ASN A CA 1
ATOM 820 C C . ASN A 1 106 ? 6.663 -3.589 16.321 1.00 35.91 106 ASN A C 1
ATOM 822 O O . ASN A 1 106 ? 5.697 -2.968 16.754 1.00 35.91 106 ASN A O 1
ATOM 826 N N . ILE A 1 107 ? 6.559 -4.355 15.230 1.00 37.78 107 ILE A N 1
ATOM 827 C CA . ILE A 1 107 ? 5.291 -4.947 14.780 1.00 37.78 107 ILE A CA 1
ATOM 828 C C . ILE A 1 107 ? 5.346 -6.386 15.292 1.00 37.78 107 ILE A C 1
ATOM 830 O O . ILE A 1 107 ? 5.880 -7.275 14.633 1.00 37.78 107 ILE A O 1
ATOM 834 N N . TYR A 1 108 ? 4.862 -6.602 16.516 1.00 34.03 108 TYR A N 1
ATOM 835 C CA . TYR A 1 108 ? 4.610 -7.949 17.017 1.00 34.03 108 TYR A CA 1
ATOM 836 C C . TYR A 1 108 ? 3.251 -8.394 16.487 1.00 34.03 108 TYR A C 1
ATOM 838 O O . TYR A 1 108 ? 2.218 -8.044 17.049 1.00 34.03 108 TYR A O 1
ATOM 846 N N . ILE A 1 109 ? 3.247 -9.174 15.411 1.00 39.81 109 ILE A N 1
ATOM 847 C CA . ILE A 1 109 ? 2.128 -10.073 15.131 1.00 39.81 109 ILE A CA 1
ATOM 848 C C . ILE A 1 109 ? 2.706 -11.478 15.211 1.00 39.81 109 ILE A C 1
ATOM 850 O O . ILE A 1 109 ? 3.266 -12.009 14.258 1.00 39.81 109 ILE A O 1
ATOM 854 N N . GLN A 1 110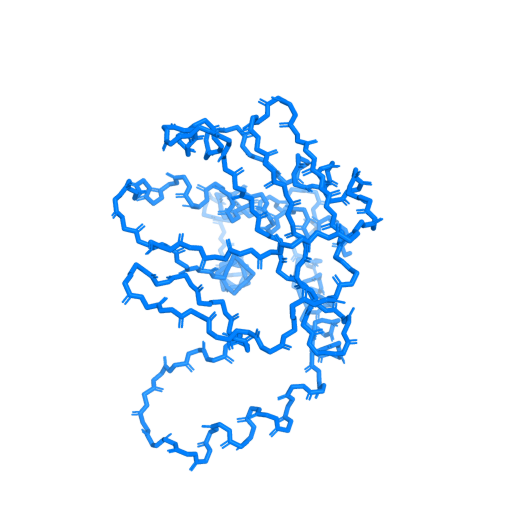 ? 2.645 -12.037 16.415 1.00 31.66 110 GLN A N 1
ATOM 855 C CA . GLN A 1 110 ? 3.054 -13.401 16.707 1.00 31.66 110 GLN A CA 1
ATOM 856 C C . GLN A 1 110 ? 1.800 -14.157 17.144 1.00 31.66 110 GLN A C 1
ATOM 858 O O . GLN A 1 110 ? 1.124 -13.744 18.086 1.00 31.66 110 GLN A O 1
ATOM 863 N N . ARG A 1 111 ? 1.487 -15.282 16.493 1.00 33.09 111 ARG A N 1
ATOM 864 C CA . ARG A 1 111 ? 0.581 -16.260 17.107 1.00 33.09 111 ARG A CA 1
ATOM 865 C C . ARG A 1 111 ? 1.318 -16.828 18.330 1.00 33.09 111 ARG A C 1
ATOM 867 O O . ARG A 1 111 ? 2.435 -17.315 18.171 1.00 33.09 111 ARG A O 1
ATOM 874 N N . HIS A 1 112 ? 0.682 -16.786 19.504 1.00 31.64 112 HIS A N 1
ATOM 875 C CA . HIS A 1 112 ? 1.125 -17.376 20.786 1.00 31.64 112 HIS A CA 1
ATOM 876 C C . HIS A 1 112 ? 2.063 -16.564 21.707 1.00 31.64 112 HIS A C 1
ATOM 878 O O . HIS A 1 112 ? 2.679 -17.161 22.587 1.00 31.64 112 HIS A O 1
ATOM 884 N N . PHE A 1 113 ? 2.139 -15.231 21.606 1.00 31.89 113 PHE A N 1
ATOM 885 C CA . PHE A 1 113 ? 2.798 -14.420 22.648 1.00 31.89 113 PHE A CA 1
ATOM 886 C C . PHE A 1 113 ? 1.982 -13.185 23.045 1.00 31.89 113 PHE A C 1
ATOM 888 O O . PHE A 1 113 ? 1.451 -12.471 22.197 1.00 31.89 113 PHE A O 1
ATOM 895 N N . ALA A 1 114 ? 1.898 -12.924 24.353 1.00 31.02 114 ALA A N 1
ATOM 896 C CA . ALA A 1 114 ? 1.225 -11.751 24.900 1.00 31.02 114 ALA A CA 1
ATOM 897 C C . ALA A 1 114 ? 2.080 -10.491 24.690 1.00 31.02 114 ALA A C 1
ATOM 899 O O . ALA A 1 114 ? 3.207 -10.404 25.178 1.00 31.02 114 ALA A O 1
ATOM 900 N N . VAL A 1 115 ? 1.534 -9.492 23.994 1.00 41.91 115 VAL A N 1
ATOM 901 C CA . VAL A 1 115 ? 2.181 -8.184 23.833 1.00 41.91 115 VAL A CA 1
ATOM 902 C C . VAL A 1 115 ? 1.835 -7.313 25.040 1.00 41.91 115 VAL A C 1
ATOM 904 O O . VAL A 1 115 ? 0.726 -6.794 25.156 1.00 41.91 115 VAL A O 1
ATOM 907 N N . HIS A 1 116 ? 2.785 -7.142 25.959 1.00 36.00 116 HIS A N 1
ATOM 908 C CA . HIS A 1 116 ? 2.608 -6.295 27.137 1.00 36.00 116 HIS A CA 1
ATOM 909 C C . HIS A 1 116 ? 2.912 -4.829 26.784 1.00 36.00 116 HIS A C 1
ATOM 911 O O . HIS A 1 116 ? 4.041 -4.363 26.914 1.00 36.00 116 HIS A O 1
ATOM 917 N N . TYR A 1 117 ? 1.906 -4.086 26.318 1.00 46.06 117 TYR A N 1
ATOM 918 C CA . TYR A 1 117 ? 2.041 -2.651 26.048 1.00 46.06 117 TYR A CA 1
ATOM 919 C C . TYR A 1 117 ? 1.685 -1.844 27.314 1.00 46.06 117 TYR A C 1
ATOM 921 O O . TYR A 1 117 ? 0.539 -1.902 27.756 1.00 46.06 117 TYR A O 1
ATOM 929 N N . PRO A 1 118 ? 2.600 -1.056 27.914 1.00 42.81 118 PRO A N 1
ATOM 930 C CA . PRO A 1 118 ? 2.277 -0.221 29.078 1.00 42.81 118 PRO A CA 1
ATOM 931 C C . PRO A 1 118 ? 1.407 1.006 28.734 1.00 42.81 118 PRO A C 1
ATOM 933 O O . PRO A 1 118 ? 1.063 1.787 29.617 1.00 42.81 118 PRO A O 1
ATOM 936 N N . TYR A 1 119 ? 1.020 1.189 27.467 1.00 44.53 119 TYR A N 1
ATOM 937 C CA . TYR A 1 119 ? 0.214 2.322 27.009 1.00 44.53 119 TYR A CA 1
ATOM 938 C C . TYR A 1 119 ? -1.248 1.931 26.761 1.00 44.53 119 TYR A C 1
ATOM 940 O O . TYR A 1 119 ? -1.740 1.967 25.638 1.00 44.53 119 TYR A O 1
ATOM 948 N N . GLN A 1 120 ? -1.961 1.585 27.832 1.00 47.75 120 GLN A N 1
ATOM 949 C CA . GLN A 1 120 ? -3.389 1.231 27.796 1.00 47.75 120 GLN A CA 1
ATOM 950 C C . GLN A 1 120 ? -4.333 2.429 27.544 1.00 47.75 120 GLN A C 1
ATOM 952 O O . GLN A 1 120 ? -5.537 2.238 27.411 1.00 47.75 120 GLN A O 1
ATOM 957 N N . PHE A 1 121 ? -3.812 3.663 27.457 1.00 48.72 121 PHE A N 1
ATOM 958 C CA . PHE A 1 121 ? -4.620 4.895 27.435 1.00 48.72 121 PHE A CA 1
ATOM 959 C C . PHE A 1 121 ? -4.119 5.979 26.466 1.00 48.72 121 PHE A C 1
ATOM 961 O O . PHE A 1 121 ? -4.206 7.171 26.768 1.00 48.72 121 PHE A O 1
ATOM 968 N N . LEU A 1 122 ? -3.592 5.602 25.300 1.00 51.62 122 LEU A N 1
ATOM 969 C CA . LEU A 1 122 ? -3.266 6.588 24.268 1.00 51.62 122 LEU A CA 1
ATOM 970 C C . LEU A 1 122 ? -4.508 6.927 23.435 1.00 51.62 122 LEU A C 1
ATOM 972 O O . LEU A 1 122 ? -5.306 6.063 23.077 1.00 51.62 122 LEU A O 1
ATOM 976 N N . LEU A 1 123 ? -4.697 8.221 23.173 1.00 52.78 123 LEU A N 1
ATOM 977 C CA . LEU A 1 123 ? -5.671 8.723 22.209 1.00 52.78 123 LEU A CA 1
ATOM 978 C C . LEU A 1 123 ? -5.283 8.193 20.825 1.00 52.78 123 LEU A C 1
ATOM 980 O O . LEU A 1 123 ? -4.423 8.767 20.163 1.00 52.78 123 LEU A O 1
ATOM 984 N N . ASN A 1 124 ? -5.909 7.097 20.408 1.00 68.88 124 ASN A N 1
ATOM 985 C CA . ASN A 1 124 ? -5.644 6.471 19.120 1.00 68.88 124 ASN A CA 1
ATOM 986 C C . ASN A 1 124 ? -6.687 6.919 18.093 1.00 68.88 124 ASN A C 1
ATOM 988 O O . ASN A 1 124 ? -7.838 7.227 18.430 1.00 68.88 124 ASN A O 1
ATOM 992 N N . ARG A 1 125 ? -6.276 6.980 16.824 1.00 78.00 125 ARG A N 1
ATOM 993 C CA . ARG A 1 125 ? -7.210 7.187 15.717 1.00 78.00 125 ARG A CA 1
ATOM 994 C C . ARG A 1 125 ? -7.859 5.849 15.386 1.00 78.00 125 ARG A C 1
ATOM 996 O O . ARG A 1 125 ? -7.187 4.827 15.292 1.00 78.00 125 ARG A O 1
ATOM 1003 N N . TYR A 1 126 ? -9.176 5.868 15.281 1.00 85.25 126 TYR A N 1
ATOM 1004 C CA . TYR A 1 126 ? -10.022 4.697 15.121 1.00 85.25 126 TYR A CA 1
ATOM 1005 C C . TYR A 1 126 ? -11.031 4.952 14.003 1.00 85.25 126 TYR A C 1
ATOM 1007 O O . TYR A 1 126 ? -11.604 6.041 13.921 1.00 85.25 126 TYR A O 1
ATOM 1015 N N . GLY A 1 127 ? -11.289 3.948 13.172 1.00 85.44 127 GLY A N 1
ATOM 1016 C CA . GLY A 1 127 ? -12.327 3.998 12.146 1.00 85.44 127 GLY A CA 1
ATOM 1017 C C . GLY A 1 127 ? -12.953 2.631 11.916 1.00 85.44 127 GLY A C 1
ATOM 1018 O O . GLY A 1 127 ? -12.305 1.607 12.097 1.00 85.44 127 GLY A O 1
ATOM 1019 N N . VAL A 1 128 ? -14.216 2.614 11.504 1.00 87.44 128 VAL A N 1
ATOM 1020 C CA . VAL A 1 128 ? -14.878 1.412 10.981 1.00 87.44 128 VAL A CA 1
ATOM 1021 C C . VAL A 1 128 ? -15.086 1.629 9.495 1.00 87.44 128 VAL A C 1
ATOM 1023 O O . VAL A 1 128 ? -15.419 2.736 9.074 1.00 87.44 128 VAL A O 1
ATOM 1026 N N . HIS A 1 129 ? -14.856 0.589 8.702 1.00 86.94 129 HIS A N 1
ATOM 1027 C CA . HIS A 1 129 ? -15.001 0.652 7.260 1.00 86.94 129 HIS A CA 1
ATOM 1028 C C . HIS A 1 129 ? -15.967 -0.430 6.770 1.00 86.94 129 HIS A C 1
ATOM 1030 O O . HIS A 1 129 ? -15.575 -1.574 6.528 1.00 86.94 129 HIS A O 1
ATOM 1036 N N . ASP A 1 130 ? -17.224 -0.037 6.565 1.00 87.56 130 ASP A N 1
ATOM 1037 C CA . ASP A 1 130 ? -18.343 -0.946 6.278 1.00 87.56 130 ASP A CA 1
ATOM 1038 C C . ASP A 1 130 ? -18.110 -1.822 5.039 1.00 87.56 130 ASP A C 1
ATOM 1040 O O . ASP A 1 130 ? -18.331 -3.027 5.067 1.00 87.56 130 ASP A O 1
ATOM 1044 N N . TYR A 1 131 ? -17.579 -1.254 3.949 1.00 86.94 131 TYR A N 1
ATOM 1045 C CA . TYR A 1 131 ? -17.379 -1.997 2.693 1.00 86.94 131 TYR A CA 1
ATOM 1046 C C . TYR A 1 131 ? -16.327 -3.120 2.788 1.00 86.94 131 TYR A C 1
ATOM 1048 O O . TYR A 1 131 ? -16.375 -4.089 2.025 1.00 86.94 131 TYR A O 1
ATOM 1056 N N . LEU A 1 132 ? -15.358 -2.972 3.697 1.00 86.12 132 LEU A N 1
ATOM 1057 C CA . LEU A 1 132 ? -14.325 -3.984 3.960 1.00 86.12 132 LEU A CA 1
ATOM 1058 C C . LEU A 1 132 ? -14.666 -4.834 5.189 1.00 86.12 132 LEU A C 1
ATOM 1060 O O . LEU A 1 132 ? -13.894 -5.721 5.532 1.00 86.12 132 LEU A O 1
ATOM 1064 N N . ASN A 1 133 ? -15.788 -4.530 5.848 1.00 88.94 133 ASN A N 1
ATOM 1065 C CA . ASN A 1 133 ? -16.193 -5.069 7.135 1.00 88.94 133 ASN A CA 1
ATOM 1066 C C . ASN A 1 133 ? -15.029 -5.181 8.135 1.00 88.94 133 ASN A C 1
ATOM 1068 O O . ASN A 1 133 ? -14.772 -6.242 8.705 1.00 88.94 133 ASN A O 1
ATOM 1072 N N . CYS A 1 134 ? -14.281 -4.089 8.306 1.00 87.88 134 CYS A N 1
ATOM 1073 C CA . CYS A 1 134 ? -13.116 -4.071 9.179 1.00 87.88 134 CYS A CA 1
ATOM 1074 C C . CYS A 1 134 ? -13.069 -2.832 10.066 1.00 87.88 134 CYS A C 1
ATOM 1076 O O . CYS A 1 134 ? -13.562 -1.754 9.723 1.00 87.88 134 CYS A O 1
ATOM 1078 N N . THR A 1 135 ? -12.393 -2.989 11.190 1.00 88.44 135 THR A N 1
ATOM 1079 C CA . THR A 1 135 ? -12.033 -1.935 12.122 1.00 88.44 135 THR A CA 1
ATOM 1080 C C . THR A 1 135 ? -10.568 -1.561 11.920 1.00 88.44 135 THR A C 1
ATOM 1082 O O . THR A 1 135 ? -9.699 -2.425 11.878 1.00 88.44 135 THR A O 1
ATOM 1085 N N . ALA A 1 136 ? -10.282 -0.271 11.793 1.00 87.88 136 ALA A N 1
ATOM 1086 C CA . ALA A 1 136 ? -8.940 0.270 11.660 1.00 87.88 136 ALA A CA 1
ATOM 1087 C C . ALA A 1 136 ? -8.518 0.982 12.948 1.00 87.88 136 ALA A C 1
ATOM 1089 O O . ALA A 1 136 ? -9.273 1.795 13.491 1.00 87.88 136 ALA A O 1
ATOM 1090 N N . VAL A 1 137 ? -7.303 0.699 13.415 1.00 84.50 137 VAL A N 1
ATOM 1091 C CA . VAL A 1 137 ? -6.707 1.336 14.595 1.00 84.50 137 VAL A CA 1
ATOM 1092 C C . VAL A 1 137 ? -5.308 1.823 14.256 1.00 84.50 137 VAL A C 1
ATOM 1094 O O . VAL A 1 137 ? -4.482 1.061 13.758 1.00 84.50 137 VAL A O 1
ATOM 1097 N N . GLU A 1 138 ? -5.033 3.087 14.554 1.00 80.19 138 GLU A N 1
ATOM 1098 C CA . GLU A 1 138 ? -3.703 3.677 14.444 1.00 80.19 138 GLU A CA 1
ATOM 1099 C C . GLU A 1 138 ? -2.955 3.580 15.776 1.00 80.19 138 GLU A C 1
ATOM 1101 O O . GLU A 1 138 ? -3.436 4.053 16.808 1.00 80.19 138 GLU A O 1
ATOM 1106 N N . VAL A 1 139 ? -1.754 3.012 15.735 1.00 77.44 139 VAL A N 1
ATOM 1107 C CA . VAL A 1 139 ? -0.813 2.941 16.850 1.00 77.44 139 VAL A CA 1
ATOM 1108 C C . VAL A 1 139 ? 0.399 3.806 16.496 1.00 77.44 139 VAL A C 1
ATOM 1110 O O . VAL A 1 139 ? 1.220 3.401 15.669 1.00 77.44 139 VAL A O 1
ATOM 1113 N N . PRO A 1 140 ? 0.527 5.017 17.064 1.00 71.38 140 PRO A N 1
ATOM 1114 C CA . PRO A 1 140 ? 1.672 5.875 16.792 1.00 71.38 140 PRO A CA 1
ATOM 1115 C C . PRO A 1 140 ? 2.942 5.300 17.429 1.00 71.38 140 PRO A C 1
ATOM 1117 O O . PRO A 1 140 ? 2.929 4.873 18.586 1.00 71.38 140 PRO A O 1
ATOM 1120 N N . PHE A 1 141 ? 4.059 5.329 16.701 1.00 68.25 141 PHE A N 1
ATOM 1121 C CA . PHE A 1 141 ? 5.366 5.038 17.289 1.00 68.25 141 PHE A CA 1
ATOM 1122 C C . PHE A 1 141 ? 5.931 6.270 18.006 1.00 68.25 141 PHE A C 1
ATOM 1124 O O . PHE A 1 141 ? 5.419 7.394 17.917 1.00 68.25 141 PHE A O 1
ATOM 1131 N N . ARG A 1 142 ? 7.040 6.058 18.719 1.00 59.66 142 ARG A N 1
ATOM 1132 C CA . ARG A 1 142 ? 7.765 7.122 19.411 1.00 59.66 142 ARG A CA 1
ATOM 1133 C C . ARG A 1 142 ? 8.169 8.223 18.424 1.00 59.66 142 ARG A C 1
ATOM 1135 O O . ARG A 1 142 ? 8.712 7.951 17.361 1.00 59.66 142 ARG A O 1
ATOM 1142 N N . GLY A 1 143 ? 7.899 9.473 18.795 1.00 59.16 143 GLY A N 1
ATOM 1143 C CA . GLY A 1 143 ? 8.185 10.646 17.963 1.00 59.16 143 GLY A CA 1
ATOM 1144 C C . GLY A 1 143 ? 7.031 11.089 17.057 1.00 59.16 143 GLY A C 1
ATOM 1145 O O . GLY A 1 143 ? 7.094 12.193 16.535 1.00 59.16 143 GLY A O 1
ATOM 1146 N N . GLY A 1 144 ? 5.965 10.290 16.899 1.00 63.38 144 GLY A N 1
ATOM 1147 C CA . GLY A 1 144 ? 4.735 10.700 16.200 1.00 63.38 144 GLY A CA 1
ATOM 1148 C C . GLY A 1 144 ? 4.863 10.899 14.682 1.00 63.38 144 GLY A C 1
ATOM 1149 O O . GLY A 1 144 ? 3.905 11.335 14.052 1.00 63.38 144 GLY A O 1
ATOM 1150 N N . LEU A 1 145 ? 6.025 10.586 14.09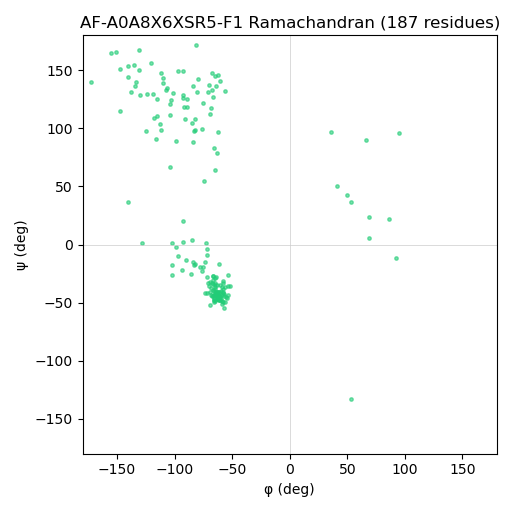8 1.00 65.69 145 LEU A N 1
ATOM 1151 C CA . LEU A 1 145 ? 6.300 10.728 12.662 1.00 65.69 145 LEU A CA 1
ATOM 1152 C C . LEU A 1 145 ? 5.850 9.514 11.843 1.00 65.69 145 LEU A C 1
ATOM 1154 O O . LEU A 1 145 ? 5.565 9.640 10.655 1.00 65.69 145 LEU A O 1
ATOM 1158 N N . ILE A 1 146 ? 5.783 8.344 12.478 1.00 71.62 146 ILE A N 1
ATOM 1159 C CA . ILE A 1 146 ? 5.325 7.094 11.874 1.00 71.62 146 ILE A CA 1
ATOM 1160 C C . ILE A 1 146 ? 4.298 6.419 12.786 1.00 71.62 146 ILE A C 1
ATOM 1162 O O . ILE A 1 146 ? 4.351 6.542 14.014 1.00 71.62 146 ILE A O 1
ATOM 1166 N N . SER A 1 147 ? 3.378 5.676 12.182 1.00 73.19 147 SER A N 1
ATOM 1167 C CA . SER A 1 147 ? 2.365 4.894 12.883 1.00 73.19 147 SER A CA 1
ATOM 1168 C C . SER A 1 147 ? 2.138 3.547 12.203 1.00 73.19 147 SER A C 1
ATOM 1170 O O . SER A 1 147 ? 2.377 3.379 11.006 1.00 73.19 147 SER A O 1
ATOM 1172 N N . LEU A 1 148 ? 1.698 2.572 12.992 1.00 80.12 148 LEU A N 1
ATOM 1173 C CA . LEU A 1 148 ? 1.163 1.306 12.514 1.00 80.12 148 LEU A CA 1
ATOM 1174 C C . LEU A 1 148 ? -0.353 1.443 12.385 1.00 80.12 148 LEU A C 1
ATOM 1176 O O . LEU A 1 148 ? -1.020 1.820 13.344 1.00 80.12 148 LEU A O 1
ATOM 1180 N N . VAL A 1 149 ? -0.905 1.090 11.228 1.00 83.62 149 VAL A N 1
ATOM 1181 C CA . VAL A 1 149 ? -2.355 0.965 11.051 1.00 83.62 149 VAL A CA 1
ATOM 1182 C C . VAL A 1 149 ? -2.703 -0.517 11.041 1.00 83.62 149 VAL A C 1
ATOM 1184 O O . VAL A 1 149 ? -2.341 -1.236 10.113 1.00 83.62 149 VAL A O 1
ATOM 1187 N N . ALA A 1 150 ? -3.397 -0.970 12.080 1.00 84.44 150 ALA A N 1
ATOM 1188 C CA . ALA A 1 150 ? -3.937 -2.319 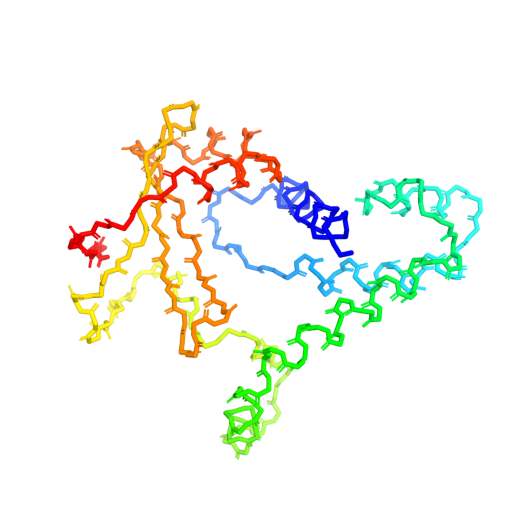12.159 1.00 84.44 150 ALA A CA 1
ATOM 1189 C C . ALA A 1 150 ? -5.341 -2.339 11.549 1.00 84.44 150 ALA A C 1
ATOM 1191 O O . ALA A 1 150 ? -6.206 -1.574 11.977 1.00 84.44 150 ALA A O 1
ATOM 1192 N N . LEU A 1 151 ? -5.566 -3.213 10.567 1.00 86.31 151 LEU A N 1
ATOM 1193 C CA . LEU A 1 151 ? -6.895 -3.506 10.036 1.00 86.31 151 LEU A CA 1
ATOM 1194 C C . LEU A 1 151 ? -7.356 -4.854 10.585 1.00 86.31 151 LEU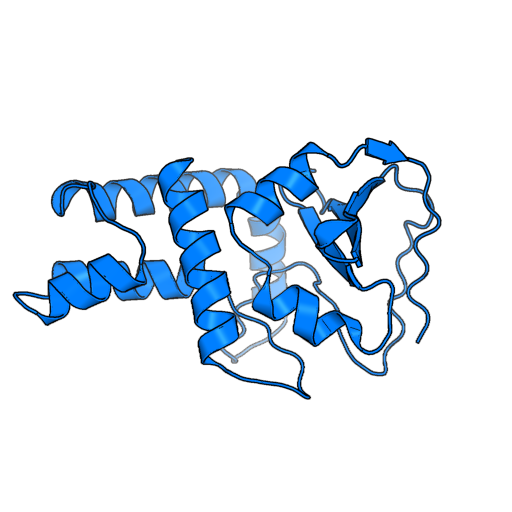 A C 1
ATOM 1196 O O . LEU A 1 151 ? -6.700 -5.870 10.380 1.00 86.31 151 LEU A O 1
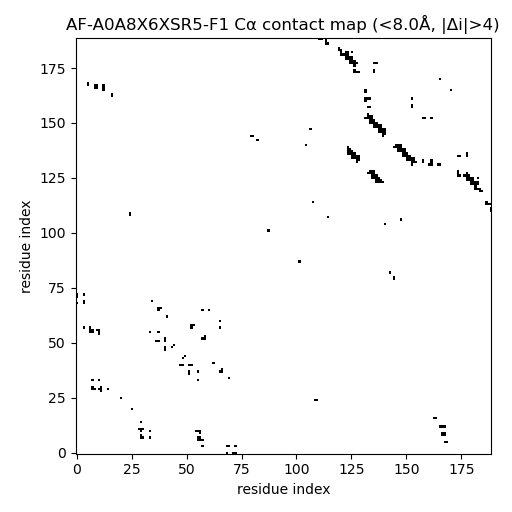ATOM 1200 N N . LEU A 1 152 ? -8.477 -4.843 11.290 1.00 86.31 152 LEU A N 1
ATOM 1201 C CA . LEU A 1 152 ? -9.041 -5.988 11.986 1.00 86.31 152 LEU A CA 1
ATOM 1202 C C . LEU A 1 152 ? -10.379 -6.326 11.321 1.00 86.31 152 LEU A C 1
ATOM 1204 O O . LEU A 1 152 ? -11.304 -5.518 11.426 1.00 86.31 152 LEU A O 1
ATOM 1208 N N . PRO A 1 153 ? -10.512 -7.449 10.597 1.00 87.38 153 PRO A N 1
ATOM 1209 C CA . PRO A 1 153 ? -11.812 -7.861 10.083 1.00 87.38 153 PRO A CA 1
ATOM 1210 C C . PRO A 1 153 ? -12.777 -8.088 11.254 1.00 87.38 153 PRO A C 1
ATOM 1212 O O . PRO A 1 153 ? -12.386 -8.601 12.302 1.00 87.38 153 PRO A O 1
ATOM 1215 N N . ASN A 1 154 ? -14.034 -7.682 11.087 1.00 86.56 154 ASN A N 1
ATOM 1216 C CA . ASN A 1 154 ? -15.052 -7.855 12.125 1.00 86.56 154 ASN A CA 1
ATOM 1217 C C . ASN A 1 154 ? -15.539 -9.315 12.212 1.00 86.56 154 ASN A C 1
ATOM 1219 O O . ASN A 1 154 ? -16.064 -9.717 13.248 1.00 86.56 154 ASN A O 1
ATOM 1223 N N . ASP A 1 155 ? -15.322 -10.100 11.150 1.00 86.75 155 ASP A N 1
ATOM 1224 C CA . ASP A 1 155 ? -15.649 -11.525 11.073 1.00 86.75 155 ASP A CA 1
ATOM 1225 C C . ASP A 1 155 ? -14.369 -12.387 11.055 1.00 86.75 155 ASP A C 1
ATOM 1227 O O . ASP A 1 155 ? -13.405 -12.013 10.377 1.00 86.75 155 ASP A O 1
ATOM 1231 N N . PRO A 1 156 ? -14.353 -13.577 11.693 1.00 77.75 156 PRO A N 1
ATOM 1232 C CA . PRO A 1 156 ? -13.200 -14.489 11.678 1.00 77.75 156 PRO A CA 1
ATOM 1233 C C . PRO A 1 156 ? -12.760 -14.932 10.275 1.00 77.75 156 PRO A C 1
ATOM 1235 O O . PRO A 1 156 ? -11.575 -15.134 10.028 1.00 77.75 156 PRO A O 1
ATOM 1238 N N . GLU A 1 157 ? -13.705 -15.043 9.340 1.00 79.69 157 GLU A N 1
ATOM 1239 C CA . GLU A 1 157 ? -13.453 -15.396 7.933 1.00 79.69 157 GLU A CA 1
ATOM 1240 C C . GLU A 1 157 ? -13.266 -14.153 7.038 1.00 79.69 157 GLU A C 1
ATOM 1242 O O . GLU A 1 157 ? -13.064 -14.255 5.827 1.00 79.69 157 GLU A O 1
ATOM 1247 N N . GLY A 1 158 ? -13.311 -12.949 7.621 1.00 81.06 158 GLY A N 1
ATOM 1248 C CA . GLY A 1 158 ? -13.280 -11.677 6.897 1.00 81.06 158 GLY A CA 1
ATOM 1249 C C . GLY A 1 158 ? -11.924 -11.325 6.279 1.00 81.06 158 GLY A C 1
ATOM 1250 O O . GLY A 1 158 ? -11.850 -10.390 5.479 1.00 81.06 158 GLY A O 1
ATOM 1251 N N . MET A 1 159 ? -10.859 -12.073 6.595 1.00 83.62 159 MET A N 1
ATOM 1252 C CA . MET A 1 159 ? -9.521 -11.804 6.063 1.00 83.62 159 MET A CA 1
ATOM 1253 C C . MET A 1 159 ? -9.489 -11.922 4.535 1.00 83.62 159 MET A C 1
ATOM 1255 O O . MET A 1 159 ? -9.086 -10.976 3.868 1.00 83.62 159 MET A O 1
ATOM 1259 N N . ALA A 1 160 ? -10.049 -12.989 3.958 1.00 83.31 160 ALA A N 1
ATOM 1260 C CA . ALA A 1 160 ? -10.090 -13.168 2.502 1.00 83.31 160 ALA A CA 1
ATOM 1261 C C . ALA A 1 160 ? -10.774 -11.988 1.774 1.00 83.31 160 ALA A C 1
ATOM 1263 O O . ALA A 1 160 ? -10.351 -11.556 0.696 1.00 83.31 160 ALA A O 1
ATOM 1264 N N . MET A 1 161 ? -11.822 -11.409 2.372 1.00 85.19 161 MET A N 1
ATOM 1265 C CA . MET A 1 161 ? -12.475 -10.215 1.830 1.00 85.19 161 MET A CA 1
ATOM 1266 C C . MET A 1 161 ? -11.549 -8.996 1.881 1.00 85.19 161 MET A C 1
ATOM 1268 O O . MET A 1 161 ? -11.469 -8.236 0.913 1.00 85.19 161 MET A O 1
ATOM 1272 N N . LEU A 1 162 ? -10.861 -8.801 3.003 1.00 85.44 162 LEU A N 1
ATOM 1273 C CA . LEU A 1 162 ? -9.946 -7.686 3.197 1.00 85.44 162 LEU A CA 1
ATOM 1274 C C . LEU A 1 162 ? -8.805 -7.743 2.175 1.00 85.44 162 LEU A C 1
ATOM 1276 O O . LEU A 1 162 ? -8.561 -6.765 1.473 1.00 85.44 162 LEU A O 1
ATOM 1280 N N . GLU A 1 163 ? -8.180 -8.904 2.002 1.00 85.81 163 GLU A N 1
ATOM 1281 C CA . GLU A 1 163 ? -7.055 -9.118 1.081 1.00 85.81 163 GLU A CA 1
ATOM 1282 C C . GLU A 1 163 ? -7.434 -8.883 -0.386 1.00 85.81 163 GLU A C 1
ATOM 1284 O O . GLU A 1 163 ? -6.726 -8.215 -1.153 1.00 85.81 163 GLU A O 1
ATOM 1289 N N . THR A 1 164 ? -8.603 -9.384 -0.784 1.00 87.12 164 THR A N 1
ATOM 1290 C CA . THR A 1 164 ? -9.097 -9.234 -2.156 1.00 87.12 164 THR A CA 1
ATOM 1291 C C . THR A 1 164 ? -9.516 -7.799 -2.464 1.00 87.12 164 THR A C 1
ATOM 1293 O O . THR A 1 164 ? -9.322 -7.334 -3.586 1.00 87.12 164 THR A O 1
ATOM 1296 N N . ARG A 1 165 ? -10.048 -7.056 -1.485 1.00 88.81 165 ARG A N 1
ATOM 1297 C CA . ARG A 1 165 ? -10.649 -5.733 -1.725 1.00 88.81 165 ARG A CA 1
ATOM 1298 C C . ARG A 1 165 ? -9.775 -4.543 -1.344 1.00 88.81 165 ARG A C 1
ATOM 1300 O O . ARG A 1 165 ? -10.083 -3.441 -1.804 1.00 88.81 165 ARG A O 1
ATOM 1307 N N . ILE A 1 166 ? -8.731 -4.719 -0.532 1.00 87.56 166 ILE A N 1
ATOM 1308 C CA . ILE A 1 166 ? -7.861 -3.618 -0.096 1.00 87.56 166 ILE A CA 1
ATOM 1309 C C . ILE A 1 166 ? -7.143 -2.961 -1.288 1.00 87.56 166 ILE A C 1
ATOM 1311 O O . ILE A 1 166 ? -6.816 -3.599 -2.279 1.00 87.56 166 ILE A O 1
ATOM 1315 N N . SER A 1 167 ? -6.912 -1.656 -1.255 1.00 89.31 167 SER A N 1
ATOM 1316 C CA . SER A 1 167 ? -6.135 -0.963 -2.293 1.00 89.31 167 SER A CA 1
ATOM 1317 C C . SER A 1 167 ? -5.445 0.251 -1.693 1.00 89.31 167 SER A C 1
ATOM 1319 O O . SER A 1 167 ? -5.812 0.686 -0.599 1.00 89.31 167 SER A O 1
ATOM 1321 N N . ALA A 1 168 ? -4.474 0.831 -2.402 1.00 86.75 168 ALA A N 1
ATOM 1322 C CA . ALA A 1 168 ? -3.798 2.035 -1.923 1.00 86.75 168 ALA A CA 1
ATOM 1323 C C . ALA A 1 168 ? -4.787 3.196 -1.703 1.00 86.75 168 ALA A C 1
ATOM 1325 O O . ALA A 1 168 ? -4.671 3.940 -0.725 1.00 86.75 168 ALA A O 1
ATOM 1326 N N . GLN A 1 169 ? -5.802 3.308 -2.569 1.00 88.12 169 GLN A N 1
ATOM 1327 C CA . GLN A 1 169 ? -6.873 4.291 -2.412 1.00 88.12 169 GLN A CA 1
ATOM 1328 C C . GLN A 1 169 ? -7.709 4.004 -1.163 1.00 88.12 169 GLN A C 1
ATOM 1330 O O . GLN A 1 169 ? -7.872 4.885 -0.330 1.00 88.12 169 GLN A O 1
ATOM 1335 N N . ARG A 1 170 ? -8.162 2.759 -0.974 1.00 87.12 170 ARG A N 1
ATOM 1336 C CA . ARG A 1 170 ? -8.989 2.406 0.189 1.00 87.12 170 ARG A CA 1
ATOM 1337 C C . ARG A 1 170 ? -8.243 2.554 1.506 1.00 87.12 170 ARG A C 1
ATOM 1339 O O . ARG A 1 170 ? -8.829 3.028 2.465 1.00 87.12 170 ARG A O 1
ATOM 1346 N N . LEU A 1 171 ? -6.957 2.204 1.556 1.00 87.06 171 LEU A N 1
ATOM 1347 C CA . LEU A 1 171 ? -6.121 2.485 2.726 1.00 87.06 171 LEU A CA 1
ATOM 1348 C C . LEU A 1 171 ? -6.105 3.981 3.045 1.00 87.06 171 LEU A C 1
ATOM 1350 O O . LEU A 1 171 ? -6.265 4.366 4.199 1.00 87.06 171 LEU A O 1
ATOM 1354 N N . THR A 1 172 ? -5.960 4.821 2.021 1.00 87.19 172 THR A N 1
ATOM 1355 C CA . THR A 1 172 ? -5.999 6.280 2.176 1.00 87.19 172 THR A CA 1
ATOM 1356 C C . THR A 1 172 ? -7.362 6.746 2.693 1.00 87.19 172 THR A C 1
ATOM 1358 O O . THR A 1 172 ? -7.420 7.557 3.615 1.00 87.19 172 THR A O 1
ATOM 1361 N N . ASP A 1 173 ? -8.455 6.204 2.154 1.00 87.81 173 ASP A N 1
ATOM 1362 C CA . ASP A 1 173 ? -9.821 6.533 2.573 1.00 87.81 173 ASP A CA 1
ATOM 1363 C C . ASP A 1 173 ? -10.073 6.127 4.033 1.00 87.81 173 ASP A C 1
ATOM 1365 O O . ASP A 1 173 ? -10.570 6.933 4.822 1.00 87.81 173 ASP A O 1
ATOM 1369 N N . ILE A 1 174 ? -9.648 4.919 4.424 1.00 86.25 174 ILE A N 1
ATOM 1370 C CA . ILE A 1 174 ? -9.702 4.434 5.808 1.00 86.25 174 ILE A CA 1
ATOM 1371 C C . ILE A 1 174 ? -8.946 5.402 6.711 1.00 86.25 174 ILE A C 1
ATOM 1373 O O . ILE A 1 174 ? -9.535 5.934 7.651 1.00 86.25 174 ILE A O 1
ATOM 1377 N N . ILE A 1 175 ? -7.678 5.688 6.400 1.00 85.75 175 ILE A N 1
ATOM 1378 C CA . ILE A 1 175 ? -6.833 6.561 7.219 1.00 85.75 175 ILE A CA 1
ATOM 1379 C C . ILE A 1 175 ? -7.448 7.949 7.369 1.00 85.75 175 ILE A C 1
ATOM 1381 O O . ILE A 1 175 ? -7.428 8.498 8.467 1.00 85.75 175 ILE A O 1
ATOM 1385 N N . ASN A 1 176 ? -8.029 8.512 6.313 1.00 88.06 176 ASN A N 1
ATOM 1386 C CA . ASN A 1 176 ? -8.664 9.827 6.371 1.00 88.06 176 ASN A CA 1
ATOM 1387 C C . ASN A 1 176 ? -9.987 9.818 7.150 1.00 88.06 176 ASN A C 1
ATOM 1389 O O . ASN A 1 176 ? -10.346 10.833 7.742 1.00 88.06 176 ASN A O 1
ATOM 1393 N N . SER A 1 177 ? -10.693 8.686 7.181 1.00 89.50 177 SER A N 1
ATOM 1394 C CA . SER A 1 177 ? -11.949 8.532 7.924 1.00 89.50 177 SER A CA 1
ATOM 1395 C C . SER A 1 177 ? -11.757 8.338 9.436 1.00 89.50 177 SER A C 1
ATOM 1397 O O . SER A 1 177 ? -12.690 8.572 10.206 1.00 89.50 177 SER A O 1
ATOM 1399 N N . MET A 1 178 ? -10.556 7.939 9.882 1.00 86.94 178 MET A N 1
ATOM 1400 C CA . MET A 1 178 ? -10.288 7.650 11.294 1.00 86.94 178 MET A CA 1
ATOM 1401 C C . MET A 1 178 ? -10.344 8.899 12.184 1.00 86.94 178 MET A C 1
ATOM 1403 O O . MET A 1 178 ? -9.685 9.913 11.920 1.00 86.94 178 MET A O 1
ATOM 1407 N N . GLN A 1 179 ? -11.049 8.774 13.308 1.00 86.50 179 GLN A N 1
ATOM 1408 C CA . GLN A 1 179 ? -11.237 9.818 14.315 1.00 86.50 179 GLN A CA 1
ATOM 1409 C C . GLN A 1 179 ? -10.525 9.471 15.620 1.00 86.50 179 GLN A C 1
ATOM 1411 O O . GLN A 1 179 ? -10.430 8.306 16.004 1.00 86.50 179 GLN A O 1
ATOM 1416 N N . VAL A 1 180 ? -10.041 10.491 16.330 1.00 82.94 180 VAL A N 1
ATOM 1417 C CA . VAL A 1 180 ? -9.437 10.305 17.654 1.00 82.94 180 VAL A CA 1
ATOM 1418 C C . VAL A 1 180 ? -10.524 9.883 18.638 1.00 82.94 180 VAL A C 1
ATOM 1420 O O . VAL A 1 180 ? -11.459 10.638 18.903 1.00 82.94 180 VAL A O 1
ATOM 1423 N N . LYS A 1 181 ? -10.393 8.685 19.208 1.00 75.25 181 LYS A N 1
ATOM 1424 C CA . LYS A 1 181 ? -11.320 8.167 20.215 1.00 75.25 181 LYS A CA 1
ATOM 1425 C C . LYS A 1 181 ? -10.537 7.431 21.293 1.00 75.25 181 LYS A C 1
ATOM 1427 O O . LYS A 1 181 ? -9.550 6.759 21.011 1.00 75.25 181 LYS A O 1
ATOM 1432 N N . ARG A 1 182 ? -10.982 7.532 22.549 1.00 66.75 182 ARG A N 1
ATOM 1433 C CA . ARG A 1 182 ? -10.481 6.635 23.597 1.00 66.75 182 ARG A CA 1
ATOM 1434 C C . ARG A 1 182 ? -11.002 5.234 23.304 1.00 66.75 182 ARG A C 1
ATOM 1436 O O . ARG A 1 182 ? -12.207 5.001 23.369 1.00 66.75 182 ARG A O 1
ATOM 1443 N N . VAL A 1 183 ? -10.090 4.338 22.960 1.00 64.12 183 VAL A N 1
ATOM 1444 C CA . VAL A 1 183 ? -10.373 2.931 22.693 1.00 64.12 183 VAL A CA 1
ATOM 1445 C C . VAL A 1 183 ? -9.512 2.080 23.610 1.00 64.12 183 VAL A C 1
ATOM 1447 O O . VAL A 1 183 ? -8.304 2.288 23.702 1.00 64.12 183 VAL A O 1
ATOM 1450 N N . ASN A 1 184 ? -10.143 1.129 24.296 1.00 61.94 184 ASN A N 1
ATOM 1451 C CA . ASN A 1 184 ? -9.418 0.099 25.025 1.00 61.94 184 ASN A CA 1
ATOM 1452 C C . ASN A 1 184 ? -8.917 -0.903 23.992 1.00 61.94 184 ASN A C 1
ATOM 1454 O O . ASN A 1 184 ? -9.678 -1.732 23.498 1.00 61.94 184 ASN A O 1
ATOM 1458 N N . PHE A 1 185 ? -7.650 -0.774 23.620 1.00 59.91 185 PHE A N 1
ATOM 1459 C CA . PHE A 1 185 ? -7.011 -1.730 22.736 1.00 59.91 185 PHE A CA 1
ATOM 1460 C C . PHE A 1 185 ? -6.553 -2.924 23.569 1.00 59.91 185 PHE A C 1
ATOM 1462 O O . PHE A 1 185 ? -5.623 -2.815 24.368 1.00 59.91 185 PHE A O 1
ATOM 1469 N N . GLN A 1 186 ? -7.242 -4.051 23.410 1.00 55.25 186 GLN A N 1
ATOM 1470 C CA . GLN A 1 186 ? -6.879 -5.308 24.046 1.00 55.25 186 GLN A CA 1
ATOM 1471 C C . GLN A 1 186 ? -6.557 -6.319 22.951 1.00 55.25 186 GLN A C 1
ATOM 1473 O O . GLN A 1 186 ? -7.445 -6.786 22.241 1.00 55.25 186 GLN A O 1
ATOM 1478 N N . VAL A 1 187 ? -5.277 -6.656 22.817 1.00 53.16 187 VAL A N 1
ATOM 1479 C CA . VAL A 1 187 ? -4.863 -7.811 22.021 1.00 53.16 187 VAL A CA 1
ATOM 1480 C C . VAL A 1 187 ? -5.015 -9.023 22.926 1.00 53.16 187 VAL A C 1
ATOM 1482 O O . VAL A 1 187 ? -4.182 -9.263 23.797 1.00 53.16 187 VAL A O 1
ATOM 1485 N N . SER A 1 188 ? -6.135 -9.720 22.774 1.00 38.62 188 SER A N 1
ATOM 1486 C CA . SER A 1 188 ? -6.401 -10.983 23.464 1.00 38.62 188 SER A CA 1
ATOM 1487 C C . SER A 1 188 ? -6.188 -12.095 22.449 1.00 38.62 188 SER A C 1
ATOM 1489 O O . SER A 1 188 ? -6.790 -12.039 21.377 1.00 38.62 188 SER A O 1
ATOM 1491 N N . LEU A 1 189 ? -5.322 -13.052 22.768 1.00 42.06 189 LEU A N 1
ATOM 1492 C CA . LEU A 1 189 ? -5.214 -14.325 22.056 1.00 42.06 189 LEU A CA 1
ATOM 1493 C C . LEU A 1 189 ? -5.979 -15.382 22.848 1.00 42.06 189 LEU A C 1
ATOM 1495 O O . LEU A 1 189 ? -5.820 -15.377 24.092 1.00 42.06 189 LEU A O 1
#

Sequence (189 aa):
MRKMAFSTNQFGIDLYRALNITDDNVAFCPFCIGSSLAMVLLGAEGNTAMALRQALYLWGLHPQEVHLAYHDLIAHLGLNLTPLDEVFLTAKRAHGDDNVLKIIDNIYIQRHFAVHYPYQFLLNRYGVHDYLNCTAVEVPFRGGLISLVALLPNDPEGMAMLETRISAQRLTDIINSMQVKRVNFQVSL

Secondary structure (DSSP, 8-state):
-HHHHHHHHHHHHHHHHHH--SSS-----HHHHHHHHHHHHHT--HHHHHHHHHHTT-TTS-HHHHHHHHHHHHHHHHHHHGGGHHHHHHHHHS--S-------S-----TT-----S-TT--EEEEEEGGGTEEEEEEEPTTSS-EEEEEEESSTTTHHHHHHH--HHHHHHHHHH-EEE--------

Solvent-accessible surface area (backbone atoms only — not comparable to full-atom values): 11661 Å² total; per-residue (Å²): 108,74,66,59,54,44,20,36,44,37,31,32,54,54,49,56,58,70,64,67,71,88,89,65,90,85,87,84,58,39,58,63,54,49,53,54,51,52,58,51,40,76,77,40,59,70,70,60,26,51,51,50,37,55,60,46,54,48,74,96,53,56,81,83,45,51,62,52,55,50,49,55,50,51,51,54,47,48,68,68,45,48,87,46,51,67,54,51,59,54,59,59,73,74,52,81,91,73,98,70,79,80,72,67,97,72,83,84,84,57,94,93,65,86,81,86,69,93,71,69,77,55,80,25,36,37,32,75,40,77,94,55,44,26,39,38,40,42,46,70,43,91,87,69,76,51,66,48,75,49,77,41,49,77,43,96,76,28,54,66,55,36,70,74,66,61,43,44,66,54,52,49,53,50,63,70,64,35,40,80,41,88,55,84,78,74,90,77,132

Nearest PDB structures (foldseek):
  6kga-assembly1_B  TM=7.351E-01  e=7.312E-06  Dromaius novaehollandiae
  7ahp-assembly1_A  TM=7.151E-01  e=3.583E-05  Ixodes ricinus
  7b2t-assembly2_B  TM=7.283E-01  e=3.800E-05  Ixodes scapularis
  7zas-assembly2_B  TM=7.053E-01  e=1.655E-04  Ixodes ricinus
  3nda-assembly2_B  TM=6.528E-01  e=5.696E-04  Ixodes ricinus

Foldseek 3Di:
DVQQLQLLQQLVLVVVVVVVDDPDDDDDRSLVVLVVLLVVLLVDDDPSVVVNCVSSVVPPADNVVSVVVNVVVVVVCCVLCVVCVVVVVVVVVPDPDDPDPPPDPDPDPDPPDADDDPCQWDQWWWDQDVQLQWIWIWAADPPRSDIDIDTGHPDPPSVVSNSVPDHSVVVVVRVVRTDGDGDRDDPDD

InterPro domains:
  IPR000215 Serpin family [PTHR11461] (7-120)
  IPR023796 Serpin domain [PF00079] (8-124)
  IPR023796 Serpin domain [PF00079] (126-187)
  IPR036186 Serpin superfamily [SSF56574] (1-186)
  IPR042185 Serpin superfamily, domain 2 [G3DSA:2.30.39.10] (115-189)

Radius of gyration: 18.47 Å; Cα contacts (8 Å, |Δi|>4): 175; chains: 1; bounding box: 46×32×53 Å

Mean predicted aligned error: 10.88 Å

Organism: NCBI:txid2747483